Protein 1PZ0 (pdb70)

Sequence (309 aa):
KKAKLGKSDLQVFPIGLGTNAVGGHNLYPNLNEETGKELVREAIRNGVTLDTAYIYGIGRSEELIGEVLREFNREDVVIATKAAHRKQGNDFVFDNSPDFLKKSVDESLKRLNTDYIDLFYIHFPDEHTPKDEAVNALNEKKAGKIRSIGVSNFSLEQLKEANKDGLVDVLQGEYNLLNREAEKTFFPYTKEHNISFIPYFPLVSGLLAGKYTEDTTFPEGDLRNEQEHFKGERFKENIRKVNKLAPIAEKHNVDIPHIVLAWYLARPEIDILIPGAKRADQLIDNIKTADVTLSQEDISFIDKLFAPG

Secondary structure (DSSP, 8-state):
--EE-TTS--EE-SB--B-TTSS-TTTSSS--HHHHHHHHHHHHHTT---B--TTGGGGHHHHHHHHHHTTS-GGG---EEEE-EEE-SSSEEE---HHHHHHHHHHHHHHHTSS-BSEEEE-S--SSS-HHHHHHHHH--TTSSBS-EEEES--HHHHHHHTTTS---EEEEE-BTTB-THHHHTHHHHHHTT-EEEEE-SSTTTGGGT---TT----TT-GGGGSSTTSHHHHHHHHHHHGGGHHHHHHTTS-HHHHHHHHHHHSTT---B----SSHHHHHHHGGGGG----HHHHHHHHHHT---

Structure (mmCIF, N/CA/C/O backbone):
data_1PZ0
#
_entry.id   1PZ0
#
_cell.length_a   45.525
_cell.length_b   84.262
_cell.length_c   93.953
_cell.angle_alpha   90.00
_cell.angle_beta   90.00
_cell.angle_gamma   90.00
#
_symmetry.space_group_name_H-M   'P 21 21 21'
#
loop_
_entity.id
_entity.type
_entity.pdbx_description
1 polymer 'IolS protein'
2 non-polymer 'SODIUM ION'
3 non-polymer 'NADP NICOTINAMIDE-ADENINE-DINUCLEOTIDE PHOSPHATE'
4 water water
#
loop_
_atom_site.group_PDB
_atom_site.id
_atom_site.type_symbol
_atom_site.label_atom_id
_atom_site.label_alt_id
_atom_site.label_comp_id
_atom_site.label_asym_id
_atom_site.label_entity_id
_atom_site.label_seq_id
_atom_site.pdbx_PDB_ins_code
_atom_site.Cartn_x
_atom_site.Cartn_y
_atom_site.Cartn_z
_atom_site.occupancy
_atom_site.B_iso_or_equiv
_atom_site.auth_seq_id
_atom_site.auth_comp_id
_atom_site.auth_asym_id
_atom_site.auth_atom_id
_atom_site.pdbx_PDB_model_num
ATOM 1 N N . LYS A 1 2 ? 24.553 0.928 71.459 1.00 51.44 2 LYS A N 1
ATOM 2 C CA . LYS A 1 2 ? 24.750 1.236 72.903 1.00 50.56 2 LYS A CA 1
ATOM 3 C C . LYS A 1 2 ? 24.407 2.701 73.179 1.00 50.36 2 LYS A C 1
ATOM 4 O O . LYS A 1 2 ? 23.476 2.994 73.935 1.00 50.24 2 LYS A O 1
ATOM 10 N N . LYS A 1 3 ? 25.151 3.617 72.564 1.00 48.60 3 LYS A N 1
ATOM 11 C CA . LYS A 1 3 ? 24.904 5.050 72.744 1.00 47.69 3 LYS A CA 1
ATOM 12 C C . LYS A 1 3 ? 25.192 5.846 71.478 1.00 45.82 3 LYS A C 1
ATOM 13 O O . LYS A 1 3 ? 26.281 5.761 70.916 1.00 46.20 3 LYS A O 1
ATOM 19 N N . ALA A 1 4 ? 24.209 6.626 71.041 1.00 44.30 4 ALA A N 1
ATOM 20 C CA . ALA A 1 4 ? 24.342 7.451 69.842 1.00 41.99 4 ALA A CA 1
ATOM 21 C C . ALA A 1 4 ? 24.275 8.937 70.189 1.00 40.22 4 ALA A C 1
ATOM 22 O O . ALA A 1 4 ? 23.443 9.355 70.988 1.00 40.80 4 ALA A O 1
ATOM 24 N N . LYS A 1 5 ? 25.159 9.730 69.596 1.00 38.48 5 LYS A N 1
ATOM 25 C CA . LYS A 1 5 ? 25.162 11.163 69.850 1.00 38.04 5 LYS A CA 1
ATOM 26 C C . LYS A 1 5 ? 24.147 11.782 68.903 1.00 37.07 5 LYS A C 1
ATOM 27 O O . LYS A 1 5 ? 24.174 11.512 67.703 1.00 37.10 5 LYS A O 1
ATOM 33 N N . LEU A 1 6 ? 23.246 12.597 69.445 1.00 36.70 6 LEU A N 1
ATOM 34 C CA . LEU A 1 6 ? 22.214 13.236 68.635 1.00 36.45 6 LEU A CA 1
ATOM 35 C C . LEU A 1 6 ? 22.686 14.520 67.962 1.00 37.07 6 LEU A C 1
ATOM 36 O O . LEU A 1 6 ? 22.621 15.597 68.558 1.00 38.31 6 LEU A O 1
ATOM 41 N N . GLY A 1 7 ? 23.151 14.401 66.722 1.00 36.48 7 GLY A N 1
ATOM 42 C CA . GLY A 1 7 ? 23.605 15.561 65.973 1.00 36.47 7 GLY A CA 1
ATOM 43 C C . GLY A 1 7 ? 24.587 16.474 66.685 1.00 37.39 7 GLY A C 1
ATOM 44 O O . GLY A 1 7 ? 25.556 16.005 67.292 1.00 38.57 7 GLY A O 1
ATOM 45 N N . LYS A 1 8 ? 24.330 17.780 66.609 1.00 36.01 8 LYS A N 1
ATOM 46 C CA . LYS A 1 8 ? 25.184 18.801 67.220 1.00 35.28 8 LYS A CA 1
ATOM 47 C C . LYS A 1 8 ? 25.111 18.884 68.741 1.00 34.74 8 LYS A C 1
ATOM 48 O O . LYS A 1 8 ? 25.922 19.572 69.363 1.00 34.62 8 LYS A O 1
ATOM 54 N N . SER A 1 9 ? 24.144 18.202 69.343 1.00 33.49 9 SER A N 1
ATOM 55 C CA . SER A 1 9 ? 23.992 18.239 70.791 1.00 33.65 9 SER A CA 1
ATOM 56 C C . SER A 1 9 ? 24.937 17.278 71.500 1.00 34.00 9 SER A C 1
ATOM 57 O O . SER A 1 9 ? 25.627 16.482 70.863 1.00 33.81 9 SER A O 1
ATOM 60 N N . ASP A 1 10 ? 24.961 17.364 72.827 1.00 35.39 10 ASP A N 1
ATOM 61 C CA . ASP A 1 10 ? 25.792 16.495 73.656 1.00 36.20 10 ASP A CA 1
ATOM 62 C C . ASP A 1 10 ? 24.931 15.372 74.209 1.00 35.73 10 ASP A C 1
ATOM 63 O O . ASP A 1 10 ? 25.252 14.784 75.243 1.00 36.33 10 ASP A O 1
ATOM 68 N N . LEU A 1 11 ? 23.826 15.082 73.530 1.00 33.86 11 LEU A N 1
ATOM 69 C CA . LEU A 1 11 ? 22.934 14.025 73.987 1.00 32.68 11 LEU A CA 1
ATOM 70 C C . LEU A 1 11 ? 23.399 12.649 73.517 1.00 31.29 11 LEU A C 1
ATOM 71 O O . LEU A 1 11 ? 23.603 12.416 72.324 1.00 31.77 11 LEU A O 1
ATOM 76 N N . GLN A 1 12 ? 23.586 11.755 74.482 1.00 29.28 12 GLN A N 1
ATOM 77 C CA . GLN A 1 12 ? 24.010 10.383 74.234 1.00 27.46 12 GLN A CA 1
ATOM 78 C C . GLN A 1 12 ? 22.806 9.504 74.558 1.00 25.61 12 GLN A C 1
ATOM 79 O O . GLN A 1 12 ? 22.366 9.458 75.708 1.00 24.22 12 GLN A O 1
ATOM 85 N N . VAL A 1 13 ? 22.278 8.802 73.561 1.00 23.57 13 VAL A N 1
ATOM 86 C CA . VAL A 1 13 ? 21.108 7.968 73.795 1.00 22.26 13 VAL A CA 1
ATOM 87 C C . VAL A 1 13 ? 21.123 6.575 73.190 1.00 23.90 13 VAL A C 1
ATOM 88 O O . VAL A 1 13 ? 21.730 6.327 72.142 1.00 23.54 13 VAL A O 1
ATOM 92 N N . PHE A 1 14 ? 20.432 5.668 73.868 1.00 22.52 14 PHE A N 1
ATOM 93 C CA . PHE A 1 14 ? 20.293 4.309 73.399 1.00 21.33 14 PHE A CA 1
ATOM 94 C C . PHE A 1 14 ? 19.462 4.498 72.126 1.00 20.81 14 PHE A C 1
ATOM 95 O O . PHE A 1 14 ? 18.489 5.254 72.128 1.00 23.06 14 PHE A O 1
ATOM 103 N N . PRO A 1 15 ? 19.842 3.836 71.023 1.00 19.26 15 PRO A N 1
ATOM 104 C CA . PRO A 1 15 ? 19.118 3.956 69.750 1.00 18.29 15 PRO A CA 1
ATOM 105 C C . PRO A 1 15 ? 17.604 3.728 69.738 1.00 18.78 15 PRO A C 1
ATOM 106 O O . PRO A 1 15 ? 16.951 3.959 68.721 1.00 19.11 15 PRO A O 1
ATOM 110 N N . ILE A 1 16 ? 17.035 3.274 70.847 1.00 19.51 16 ILE A N 1
ATOM 111 C CA . ILE A 1 16 ? 15.588 3.080 70.903 1.00 17.04 16 ILE A CA 1
ATOM 112 C C . ILE A 1 16 ? 15.023 3.918 72.037 1.00 17.86 16 ILE A C 1
ATOM 113 O O . ILE A 1 16 ? 15.293 3.652 73.209 1.00 19.62 16 ILE A O 1
ATOM 118 N N . GLY A 1 17 ? 14.255 4.943 71.673 1.00 17.06 17 GLY A N 1
ATOM 119 C CA . GLY A 1 17 ? 13.638 5.813 72.655 1.00 16.72 17 GLY A CA 1
ATOM 120 C C . GLY A 1 17 ? 12.195 5.388 72.832 1.00 16.56 17 GLY A C 1
ATOM 121 O O . GLY A 1 17 ? 11.745 4.467 72.157 1.00 16.12 17 GLY A O 1
ATOM 122 N N . LEU A 1 18 ? 11.466 6.051 73.724 1.00 16.34 18 LEU A N 1
ATOM 123 C CA . LEU A 1 18 ? 10.067 5.713 73.972 1.00 15.41 18 LEU A CA 1
ATOM 124 C C . LEU A 1 18 ? 9.097 6.847 73.650 1.00 15.50 18 LEU A C 1
ATOM 125 O O . LEU A 1 18 ? 9.311 7.988 74.061 1.00 16.61 18 LEU A O 1
ATOM 130 N N . GLY A 1 19 ? 8.040 6.520 72.908 1.00 14.47 19 GLY A N 1
ATOM 131 C CA . GLY A 1 19 ? 7.015 7.495 72.573 1.00 13.77 19 GLY A CA 1
ATOM 132 C C . GLY A 1 19 ? 6.002 7.381 73.698 1.00 13.88 19 GLY A C 1
ATOM 133 O O . GLY A 1 19 ? 5.563 6.279 74.015 1.00 15.59 19 GLY A O 1
ATOM 134 N N . THR A 1 20 ? 5.621 8.503 74.296 1.00 13.76 20 THR A N 1
ATOM 135 C CA . THR A 1 20 ? 4.712 8.492 75.435 1.00 14.17 20 THR A CA 1
ATOM 136 C C . THR A 1 20 ? 3.308 9.046 75.209 1.00 15.28 20 THR A C 1
ATOM 137 O O . THR A 1 20 ? 2.669 9.500 76.153 1.00 14.31 20 THR A O 1
ATOM 141 N N . ASN A 1 21 ? 2.827 9.015 73.973 1.00 18.73 21 ASN A N 1
ATOM 142 C CA . ASN A 1 21 ? 1.492 9.531 73.681 1.00 21.02 21 ASN A CA 1
ATOM 143 C C . ASN A 1 21 ? 0.392 8.706 74.362 1.00 21.17 21 ASN A C 1
ATOM 144 O O . ASN A 1 21 ? -0.736 9.174 74.525 1.00 22.04 21 ASN A O 1
ATOM 149 N N . ALA A 1 22 ? 0.733 7.489 74.773 1.00 20.42 22 ALA A N 1
ATOM 150 C CA . ALA A 1 22 ? -0.225 6.608 75.424 1.00 20.80 22 ALA A CA 1
ATOM 151 C C . ALA A 1 22 ? -0.040 6.596 76.938 1.00 21.18 22 ALA A C 1
ATOM 152 O O . ALA A 1 22 ? -0.620 5.769 77.641 1.00 22.40 22 ALA A O 1
ATOM 154 N N . VAL A 1 23 ? 0.784 7.509 77.436 1.00 20.49 23 VAL A N 1
ATOM 155 C CA . VAL A 1 23 ? 1.015 7.624 78.875 1.00 19.28 23 VAL A CA 1
ATOM 156 C C . VAL A 1 23 ? 0.267 8.868 79.313 1.00 19.21 23 VAL A C 1
ATOM 157 O O . VAL A 1 23 ? 0.806 9.975 79.237 1.00 16.83 23 VAL A O 1
ATOM 161 N N . GLY A 1 24 ? -0.980 8.691 79.742 1.00 19.03 24 GLY A N 1
ATOM 162 C CA . GLY A 1 24 ? -1.767 9.828 80.174 1.00 19.89 24 GLY A CA 1
ATOM 163 C C . GLY A 1 24 ? -2.288 10.679 79.032 1.00 20.90 24 GLY A C 1
ATOM 164 O O . GLY A 1 24 ? -2.760 11.791 79.259 1.00 22.10 24 GLY A O 1
ATOM 165 N N . GLY A 1 25 ? -2.202 10.162 77.808 1.00 21.62 25 GLY A N 1
ATOM 166 C CA . GLY A 1 25 ? -2.688 10.892 76.647 1.00 22.12 25 GLY A CA 1
ATOM 167 C C . GLY A 1 25 ? -4.171 10.614 76.455 1.00 24.57 25 GLY A C 1
ATOM 168 O O . GLY A 1 25 ? -4.588 10.017 75.463 1.00 24.65 25 GLY A O 1
ATOM 169 N N . HIS A 1 26 ? -4.967 11.055 77.420 1.00 25.24 26 HIS A N 1
ATOM 170 C CA . HIS A 1 26 ? -6.407 10.840 77.410 1.00 27.25 26 HIS A CA 1
ATOM 171 C C . HIS A 1 26 ? -7.169 11.480 76.247 1.00 27.95 26 HIS A C 1
ATOM 172 O O . HIS A 1 26 ? -8.204 10.962 75.812 1.00 27.22 26 HIS A O 1
ATOM 179 N N . ASN A 1 27 ? -6.663 12.603 75.747 1.00 27.46 27 ASN A N 1
ATOM 180 C CA . ASN A 1 27 ? -7.298 13.288 74.632 1.00 25.81 27 ASN A CA 1
ATOM 181 C C . ASN A 1 27 ? -7.057 12.512 73.336 1.00 27.93 27 ASN A C 1
ATOM 182 O O . ASN A 1 27 ? -7.733 12.728 72.326 1.00 30.31 27 ASN A O 1
ATOM 187 N N . LEU A 1 28 ? -6.114 11.577 73.386 1.00 28.21 28 LEU A N 1
ATOM 188 C CA . LEU A 1 28 ? -5.748 10.787 72.218 1.00 28.76 28 LEU A CA 1
ATOM 189 C C . LEU A 1 28 ? -6.249 9.351 72.277 1.00 30.23 28 LEU A C 1
ATOM 190 O O . LEU A 1 28 ? -6.505 8.735 71.245 1.00 29.61 28 LEU A O 1
ATOM 195 N N . TYR A 1 29 ? -6.383 8.826 73.489 1.00 31.35 29 TYR A N 1
ATOM 196 C CA . TYR A 1 29 ? -6.820 7.452 73.694 1.00 32.48 29 TYR A CA 1
ATOM 197 C C . TYR A 1 29 ? -7.856 7.365 74.800 1.00 33.25 29 TYR A C 1
ATOM 198 O O . TYR A 1 29 ? -7.756 8.057 75.809 1.00 31.16 29 TYR A O 1
ATOM 207 N N . PRO A 1 30 ? -8.870 6.509 74.619 1.00 35.28 30 PRO A N 1
ATOM 208 C CA . PRO A 1 30 ? -9.918 6.339 75.629 1.00 37.18 30 PRO A CA 1
ATOM 209 C C . PRO A 1 30 ? -9.565 5.151 76.525 1.00 37.78 30 PRO A C 1
ATOM 210 O O . PRO A 1 30 ? -8.978 4.169 76.065 1.00 38.53 30 PRO A O 1
ATOM 214 N N . ASN A 1 31 ? -9.916 5.250 77.799 1.00 38.03 31 ASN A N 1
ATOM 215 C CA . ASN A 1 31 ? -9.660 4.173 78.752 1.00 37.77 31 ASN A CA 1
ATOM 216 C C . ASN A 1 31 ? -8.194 3.904 79.021 1.00 35.18 31 ASN A C 1
ATOM 217 O O . ASN A 1 31 ? -7.778 2.750 79.111 1.00 34.41 31 ASN A O 1
ATOM 222 N N . LEU A 1 32 ? -7.403 4.963 79.131 1.00 32.51 32 LEU A N 1
ATOM 223 C CA . LEU A 1 32 ? -5.993 4.782 79.437 1.00 29.12 32 LEU A CA 1
ATOM 224 C C . LEU A 1 32 ? -5.907 4.589 80.943 1.00 27.27 32 LEU A C 1
ATOM 225 O O . LEU A 1 32 ? -6.632 5.235 81.703 1.00 26.07 32 LEU A O 1
ATOM 230 N N . ASN A 1 33 ? -5.053 3.671 81.366 1.00 25.87 33 ASN A N 1
ATOM 231 C CA . ASN A 1 33 ? -4.847 3.441 82.787 1.00 25.46 33 ASN A CA 1
ATOM 232 C C . ASN A 1 33 ? -3.518 4.146 83.041 1.00 24.28 33 ASN A C 1
ATOM 233 O O . ASN A 1 33 ? -2.496 3.758 82.475 1.00 23.73 33 ASN A O 1
ATOM 238 N N . GLU A 1 34 ? -3.531 5.181 83.873 1.00 23.84 34 GLU A N 1
ATOM 239 C CA . GLU A 1 34 ? -2.314 5.934 84.129 1.00 22.25 34 GLU A CA 1
ATOM 240 C C . GLU A 1 34 ? -1.220 5.132 84.818 1.00 21.86 34 GLU A C 1
ATOM 241 O O . GLU A 1 34 ? -0.045 5.317 84.510 1.00 22.14 34 GLU A O 1
ATOM 247 N N . GLU A 1 35 ? -1.590 4.251 85.746 1.00 20.79 35 GLU A N 1
ATOM 248 C CA . GLU A 1 35 ? -0.581 3.453 86.436 1.00 22.22 35 GLU A CA 1
ATOM 249 C C . GLU A 1 35 ? 0.132 2.553 85.440 1.00 22.23 35 GLU A C 1
ATOM 250 O O . GLU A 1 35 ? 1.323 2.275 85.590 1.00 22.38 35 GLU A O 1
ATOM 256 N N . THR A 1 36 ? -0.601 2.095 84.427 1.00 21.07 36 THR A N 1
ATOM 257 C CA . THR A 1 36 ? -0.011 1.252 83.397 1.00 21.34 36 THR A CA 1
ATOM 258 C C . THR A 1 36 ? 0.991 2.119 82.638 1.00 22.21 36 THR A C 1
ATOM 259 O O . THR A 1 36 ? 2.098 1.678 82.315 1.00 21.89 36 THR A O 1
ATOM 263 N N . GLY A 1 37 ? 0.595 3.362 82.371 1.00 21.91 37 GLY A N 1
ATOM 264 C CA . GLY A 1 37 ? 1.473 4.287 81.678 1.00 20.93 37 GLY A CA 1
ATOM 265 C C . GLY A 1 37 ? 2.734 4.545 82.477 1.00 21.10 37 GLY A C 1
ATOM 266 O O . GLY A 1 37 ? 3.841 4.523 81.939 1.00 22.75 37 GLY A O 1
ATOM 267 N N . LYS A 1 38 ? 2.576 4.787 83.772 1.00 20.93 38 LYS A N 1
ATOM 268 C CA . LYS A 1 38 ? 3.723 5.047 84.630 1.00 20.27 38 LYS A CA 1
ATOM 269 C C . LYS A 1 38 ? 4.633 3.827 84.677 1.00 19.09 38 LYS A C 1
ATOM 270 O O . LYS A 1 38 ? 5.856 3.953 84.634 1.00 18.67 38 LYS A O 1
ATOM 276 N N . GLU A 1 39 ? 4.024 2.648 84.753 1.00 18.91 39 GLU A N 1
ATOM 277 C CA . GLU A 1 39 ? 4.767 1.394 84.814 1.00 20.63 39 GLU A CA 1
ATOM 278 C C . GLU A 1 39 ? 5.545 1.163 83.520 1.00 20.99 39 GLU A C 1
ATOM 279 O O . GLU A 1 39 ? 6.623 0.571 83.536 1.00 21.61 39 GLU A O 1
ATOM 285 N N . LEU A 1 40 ? 4.998 1.634 82.402 1.00 21.44 40 LEU A N 1
ATOM 286 C CA . LEU A 1 40 ? 5.675 1.493 81.114 1.00 19.82 40 LEU A CA 1
ATOM 287 C C . LEU A 1 40 ? 6.925 2.388 81.101 1.00 18.73 40 LEU A C 1
ATOM 288 O O . LEU A 1 40 ? 8.014 1.952 80.719 1.00 16.72 40 LEU A O 1
ATOM 293 N N . VAL A 1 41 ? 6.756 3.637 81.523 1.00 16.69 41 VAL A N 1
ATOM 294 C CA . VAL A 1 41 ? 7.869 4.586 81.565 1.00 17.16 41 VAL A CA 1
ATOM 295 C C . VAL A 1 41 ? 8.971 4.039 82.466 1.00 17.93 41 VAL A C 1
ATOM 296 O O . VAL A 1 41 ? 10.145 4.050 82.107 1.00 19.65 41 VAL A O 1
ATOM 300 N N . ARG A 1 42 ? 8.559 3.564 83.636 1.00 19.55 42 ARG A N 1
ATOM 301 C CA . ARG A 1 42 ? 9.430 2.994 84.656 1.00 20.13 42 ARG A CA 1
ATOM 302 C C . ARG A 1 42 ? 10.216 1.824 84.063 1.00 21.75 42 ARG A C 1
ATOM 303 O O . ARG A 1 42 ? 11.436 1.737 84.194 1.00 21.08 42 ARG A O 1
ATOM 311 N N . GLU A 1 43 ? 9.495 0.921 83.412 1.00 24.00 43 GLU A N 1
ATOM 312 C CA . GLU A 1 43 ? 10.105 -0.230 82.770 1.00 24.73 43 GLU A CA 1
ATOM 313 C C . GLU A 1 43 ? 11.147 0.227 81.759 1.00 24.36 43 GLU A C 1
ATOM 314 O O . GLU A 1 43 ? 12.267 -0.270 81.762 1.00 25.89 43 GLU A O 1
ATOM 320 N N . ALA A 1 44 ? 10.769 1.174 80.901 1.00 22.93 44 ALA A N 1
ATOM 321 C CA . ALA A 1 44 ? 11.667 1.707 79.884 1.00 21.94 44 ALA A CA 1
ATOM 322 C C . ALA A 1 44 ? 13.016 2.104 80.476 1.00 22.84 44 ALA A C 1
ATOM 323 O O . ALA A 1 44 ? 14.062 1.612 80.043 1.00 21.40 44 ALA A O 1
ATOM 325 N N . ILE A 1 45 ? 12.992 2.990 81.467 1.00 22.35 45 ILE A N 1
ATOM 326 C CA . ILE A 1 45 ? 14.231 3.438 82.103 1.00 23.84 45 ILE A CA 1
ATOM 327 C C . ILE A 1 45 ? 14.997 2.253 82.686 1.00 26.32 45 ILE A C 1
ATOM 328 O O . ILE A 1 45 ? 16.227 2.199 82.605 1.00 26.12 45 ILE A O 1
ATOM 333 N N . ARG A 1 46 ? 14.262 1.308 83.272 1.00 27.88 46 ARG A N 1
ATOM 334 C CA . ARG A 1 46 ? 14.860 0.116 83.865 1.00 30.06 46 ARG A CA 1
ATOM 335 C C . ARG A 1 46 ? 15.606 -0.694 82.816 1.00 29.58 46 ARG A C 1
ATOM 336 O O . ARG A 1 46 ? 16.726 -1.140 83.045 1.00 31.32 46 ARG A O 1
ATOM 344 N N . ASN A 1 47 ? 14.967 -0.880 81.665 1.00 29.33 47 ASN A N 1
ATOM 345 C CA . ASN A 1 47 ? 15.537 -1.657 80.576 1.00 28.62 47 ASN A CA 1
ATOM 346 C C . ASN A 1 47 ? 16.556 -0.942 79.698 1.00 27.16 47 ASN A C 1
ATOM 347 O O . ASN A 1 47 ? 16.865 -1.402 78.603 1.00 26.95 47 ASN A O 1
ATOM 352 N N . GLY A 1 48 ? 17.076 0.183 80.170 1.00 25.30 48 GLY A N 1
ATOM 353 C CA . GLY A 1 48 ? 18.090 0.875 79.399 1.00 22.68 48 GLY A CA 1
ATOM 354 C C . GLY A 1 48 ? 17.670 1.913 78.381 1.00 20.64 48 GLY A C 1
ATOM 355 O O . GLY A 1 48 ? 18.520 2.380 77.622 1.00 21.66 48 GLY A O 1
ATOM 356 N N . VAL A 1 49 ? 16.389 2.268 78.327 1.00 17.23 49 VAL A N 1
ATOM 357 C CA . VAL A 1 49 ? 15.962 3.299 77.384 1.00 16.60 49 VAL A CA 1
ATOM 358 C C . VAL A 1 49 ? 16.442 4.632 77.957 1.00 15.50 49 VAL A C 1
ATOM 359 O O . VAL A 1 49 ? 16.300 4.887 79.153 1.00 18.09 49 VAL A O 1
ATOM 363 N N . THR A 1 50 ? 17.013 5.475 77.110 1.00 14.04 50 THR A N 1
ATOM 364 C CA . THR A 1 50 ? 17.540 6.757 77.558 1.00 12.79 50 THR A CA 1
ATOM 365 C C . THR A 1 50 ? 16.565 7.896 77.363 1.00 15.23 50 THR A C 1
ATOM 366 O O . THR A 1 50 ? 16.300 8.671 78.291 1.00 15.92 50 THR A O 1
ATOM 378 N N . LEU A 1 52 ? 12.943 9.697 76.606 1.00 11.89 52 LEU A N 1
ATOM 379 C CA . LEU A 1 52 ? 11.486 9.623 76.749 1.00 14.37 52 LEU A CA 1
ATOM 380 C C . LEU A 1 52 ? 10.972 10.789 75.901 1.00 12.47 52 LEU A C 1
ATOM 381 O O . LEU A 1 52 ? 11.322 11.933 76.161 1.00 13.74 52 LEU A O 1
ATOM 386 N N . ASP A 1 53 ? 10.174 10.507 74.876 1.00 13.10 53 ASP A N 1
ATOM 387 C CA . ASP A 1 53 ? 9.654 11.574 74.019 1.00 12.44 53 ASP A CA 1
ATOM 388 C C . ASP A 1 53 ? 8.184 11.881 74.333 1.00 13.68 53 ASP A C 1
ATOM 389 O O . ASP A 1 53 ? 7.308 11.041 74.129 1.00 14.43 53 ASP A O 1
ATOM 394 N N . THR A 1 54 ? 7.924 13.085 74.839 1.00 12.27 54 THR A N 1
ATOM 395 C CA . THR A 1 54 ? 6.568 13.498 75.183 1.00 13.13 54 THR A CA 1
ATOM 396 C C . THR A 1 54 ? 6.235 14.841 74.526 1.00 13.86 54 THR A C 1
ATOM 397 O O . THR A 1 54 ? 6.973 15.309 73.657 1.00 15.27 54 THR A O 1
ATOM 401 N N . ALA A 1 55 ? 5.121 15.444 74.934 1.00 14.79 55 ALA A N 1
ATOM 402 C CA . ALA A 1 55 ? 4.680 16.729 74.392 1.00 15.19 55 ALA A CA 1
ATOM 403 C C . ALA A 1 55 ? 3.492 17.268 75.183 1.00 15.53 55 ALA A C 1
ATOM 404 O O . ALA A 1 55 ? 2.800 16.520 75.872 1.00 14.00 55 ALA A O 1
ATOM 406 N N . TYR A 1 56 ? 3.257 18.569 75.077 1.00 16.66 56 TYR A N 1
ATOM 407 C CA . TYR A 1 56 ? 2.141 19.192 75.773 1.00 18.63 56 TYR A CA 1
ATOM 408 C C . TYR A 1 56 ? 0.804 18.619 75.322 1.00 19.85 56 TYR A C 1
ATOM 409 O O . TYR A 1 56 ? -0.092 18.390 76.136 1.00 20.03 56 TYR A O 1
ATOM 418 N N . ILE A 1 57 ? 0.666 18.413 74.014 1.00 19.57 57 ILE A N 1
ATOM 419 C CA . ILE A 1 57 ? -0.583 17.904 73.467 1.00 18.97 57 ILE A CA 1
ATOM 420 C C . ILE A 1 57 ? -0.941 16.535 74.019 1.00 18.73 57 ILE A C 1
ATOM 421 O O . ILE A 1 57 ? -2.115 16.176 74.061 1.00 17.68 57 ILE A O 1
ATOM 426 N N . TYR A 1 58 ? 0.070 15.774 74.437 1.00 17.80 58 TYR A N 1
ATOM 427 C CA . TYR A 1 58 ? -0.157 14.451 75.002 1.00 18.69 58 TYR A CA 1
ATOM 428 C C . TYR A 1 58 ? -0.871 14.615 76.339 1.00 19.65 58 TYR A C 1
ATOM 429 O O . TYR A 1 58 ? -0.236 14.799 77.384 1.00 18.42 58 TYR A O 1
ATOM 438 N N . GLY A 1 59 ? -2.198 14.554 76.292 1.00 18.91 59 GLY A N 1
ATOM 439 C CA . GLY A 1 59 ? -2.989 14.702 77.496 1.00 19.10 59 GLY A CA 1
ATOM 440 C C . GLY A 1 59 ? -2.985 16.114 78.050 1.00 19.49 59 GLY A C 1
ATOM 441 O O . GLY A 1 59 ? -3.246 16.309 79.230 1.00 21.69 59 GLY A O 1
ATOM 442 N N . ILE A 1 60 ? -2.685 17.102 77.213 1.00 21.03 60 ILE A N 1
ATOM 443 C CA . ILE A 1 60 ? -2.673 18.498 77.662 1.00 22.40 60 ILE A CA 1
ATOM 444 C C . ILE A 1 60 ? -1.776 18.678 78.890 1.00 21.79 60 ILE A C 1
ATOM 445 O O . ILE A 1 60 ? -2.142 19.363 79.842 1.00 23.18 60 ILE A O 1
ATOM 450 N N . GLY A 1 61 ? -0.604 18.052 78.870 1.00 21.00 61 GLY A N 1
ATOM 451 C CA . GLY A 1 61 ? 0.305 18.170 79.992 1.00 20.85 61 GLY A CA 1
ATOM 452 C C . GLY A 1 61 ? 0.360 16.945 80.895 1.00 22.38 61 GLY A C 1
ATOM 453 O O . GLY A 1 61 ? 1.357 16.725 81.578 1.00 23.56 61 GLY A O 1
ATOM 454 N N . ARG A 1 62 ? -0.697 16.140 80.895 1.00 20.54 62 ARG A N 1
ATOM 455 C CA . ARG A 1 62 ? -0.752 14.958 81.745 1.00 19.80 62 ARG A CA 1
ATOM 456 C C . ARG A 1 62 ? 0.374 13.975 81.467 1.00 18.52 62 ARG A C 1
ATOM 457 O O . ARG A 1 62 ? 0.862 13.324 82.379 1.00 19.67 62 ARG A O 1
ATOM 465 N N . SER A 1 63 ? 0.783 13.862 80.210 1.00 18.87 63 SER A N 1
ATOM 466 C CA . SER A 1 63 ? 1.862 12.954 79.850 1.00 18.21 63 SER A CA 1
ATOM 467 C C . SER A 1 63 ? 3.133 13.396 80.573 1.00 18.78 63 SER A C 1
ATOM 468 O O . SER A 1 63 ? 3.843 12.579 81.156 1.00 19.10 63 SER A O 1
ATOM 471 N N . GLU A 1 64 ? 3.406 14.696 80.541 1.00 17.26 64 GLU A N 1
ATOM 472 C CA . GLU A 1 64 ? 4.585 15.234 81.200 1.00 17.52 64 GLU A CA 1
ATOM 473 C C . GLU A 1 64 ? 4.463 15.062 82.709 1.00 18.41 64 GLU A C 1
ATOM 474 O O . GLU A 1 64 ? 5.456 14.803 83.389 1.00 18.28 64 GLU A O 1
ATOM 480 N N . GLU A 1 65 ? 3.245 15.182 83.234 1.00 18.98 65 GLU A N 1
ATOM 481 C CA . GLU A 1 65 ? 3.041 15.022 84.671 1.00 21.75 65 GLU A CA 1
ATOM 482 C C . GLU A 1 65 ? 3.360 13.609 85.146 1.00 19.59 65 GLU A C 1
ATOM 483 O O . GLU A 1 65 ? 4.123 13.431 86.091 1.00 20.34 65 GLU A O 1
ATOM 489 N N . LEU A 1 66 ? 2.783 12.606 84.493 1.00 18.82 66 LEU A N 1
ATOM 490 C CA . LEU A 1 66 ? 3.027 11.218 84.873 1.00 19.31 66 LEU A CA 1
ATOM 491 C C . LEU A 1 66 ? 4.516 10.880 84.755 1.00 19.62 66 LEU A C 1
ATOM 492 O O . LEU A 1 66 ? 5.086 10.235 85.635 1.00 20.85 66 LEU A O 1
ATOM 497 N N . ILE A 1 67 ? 5.140 11.317 83.664 1.00 19.33 67 ILE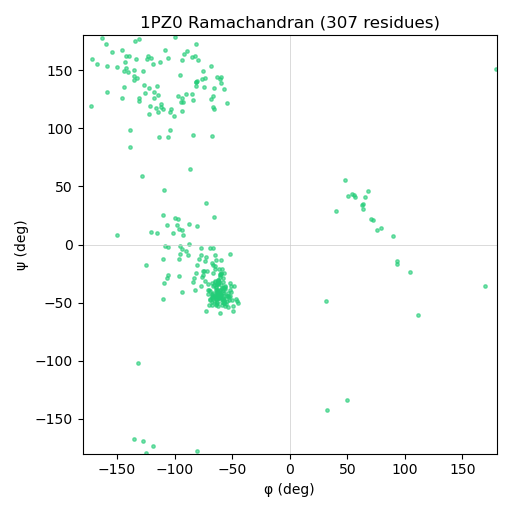 A N 1
ATOM 498 C CA . ILE A 1 67 ? 6.567 11.092 83.447 1.00 18.03 67 ILE A CA 1
ATOM 499 C C . ILE A 1 67 ? 7.349 11.764 84.570 1.00 19.98 67 ILE A C 1
ATOM 500 O O . ILE A 1 67 ? 8.347 11.231 85.059 1.00 20.98 67 ILE A O 1
ATOM 505 N N . GLY A 1 68 ? 6.884 12.943 84.973 1.00 20.77 68 GLY A N 1
ATOM 506 C CA . GLY A 1 68 ? 7.534 13.674 86.045 1.00 20.10 68 GLY A CA 1
ATOM 507 C C . GLY A 1 68 ? 7.475 12.930 87.368 1.00 19.91 68 GLY A C 1
ATOM 508 O O . GLY A 1 68 ? 8.418 12.985 88.151 1.00 21.57 68 GLY A O 1
ATOM 509 N N . GLU A 1 69 ? 6.371 12.235 87.630 1.00 18.31 69 GLU A N 1
ATOM 510 C CA . GLU A 1 69 ? 6.249 11.485 88.879 1.00 17.42 69 GLU A CA 1
ATOM 511 C C . GLU A 1 69 ? 7.214 10.302 88.871 1.00 17.67 69 GLU A C 1
ATOM 512 O O . GLU A 1 69 ? 7.933 10.067 89.842 1.00 19.92 69 GLU A O 1
ATOM 518 N N . VAL A 1 70 ? 7.228 9.555 87.774 1.00 17.31 70 VAL A N 1
ATOM 519 C CA . VAL A 1 70 ? 8.115 8.405 87.660 1.00 18.41 70 VAL A CA 1
ATOM 520 C C . VAL A 1 70 ? 9.587 8.820 87.734 1.00 18.65 70 VAL A C 1
ATOM 521 O O . VAL A 1 70 ? 10.427 8.069 88.227 1.00 19.64 70 VAL A O 1
ATOM 525 N N . LEU A 1 71 ? 9.879 10.026 87.262 1.00 19.83 71 LEU A N 1
ATOM 526 C CA . LEU A 1 71 ? 11.240 10.544 87.245 1.00 21.42 71 LEU A CA 1
ATOM 527 C C . LEU A 1 71 ? 11.857 10.660 88.639 1.00 22.19 71 LEU A C 1
ATOM 528 O O . LEU A 1 71 ? 13.065 10.496 88.796 1.00 20.65 71 LEU A O 1
ATOM 533 N N . ARG A 1 72 ? 11.028 10.945 89.644 1.00 23.14 72 ARG A N 1
ATOM 534 C CA . ARG A 1 72 ? 11.494 11.063 91.028 1.00 23.88 72 ARG A CA 1
ATOM 535 C C . ARG A 1 72 ? 12.142 9.763 91.507 1.00 24.03 72 ARG A C 1
ATOM 536 O O . ARG A 1 72 ? 12.960 9.771 92.426 1.00 24.10 72 ARG A O 1
ATOM 544 N N . GLU A 1 73 ? 11.759 8.654 90.878 1.00 23.07 73 GLU A N 1
ATOM 545 C CA . GLU A 1 73 ? 12.263 7.326 91.227 1.00 22.15 73 GLU A CA 1
ATOM 546 C C . GLU A 1 73 ? 13.691 7.044 90.773 1.00 20.99 73 GLU A C 1
ATOM 547 O O . GLU A 1 73 ? 14.353 6.168 91.335 1.00 18.40 73 GLU A O 1
ATOM 553 N N . PHE A 1 74 ? 14.153 7.774 89.756 1.00 18.99 74 PHE A N 1
ATOM 554 C CA . PHE A 1 74 ? 15.489 7.572 89.211 1.00 17.48 74 PHE A CA 1
ATOM 555 C C . PHE A 1 74 ? 16.351 8.806 89.347 1.00 19.16 74 PHE A C 1
ATOM 556 O O . PHE A 1 74 ? 15.962 9.780 89.985 1.00 20.94 74 PHE A O 1
ATOM 564 N N . ASN A 1 75 ? 17.540 8.756 88.755 1.00 18.67 75 ASN A N 1
ATOM 565 C CA . ASN A 1 75 ? 18.442 9.890 88.784 1.00 19.77 75 ASN A CA 1
ATOM 566 C C . ASN A 1 75 ? 18.164 10.677 87.503 1.00 19.12 75 ASN A C 1
ATOM 567 O O . ASN A 1 75 ? 18.189 10.121 86.405 1.00 17.29 75 ASN A O 1
ATOM 572 N N . ARG A 1 76 ? 17.886 11.967 87.656 1.00 19.20 76 ARG A N 1
ATOM 573 C CA . ARG A 1 76 ? 17.570 12.828 86.522 1.00 19.57 76 ARG A CA 1
ATOM 574 C C . ARG A 1 76 ? 18.625 12.791 85.414 1.00 20.78 76 ARG A C 1
ATOM 575 O O . ARG A 1 76 ? 18.287 12.699 84.231 1.00 18.73 76 ARG A O 1
ATOM 583 N N . GLU A 1 77 ? 19.898 12.840 85.795 1.00 21.76 77 GLU A N 1
ATOM 584 C CA . GLU A 1 77 ? 20.968 12.847 84.805 1.00 24.27 77 GLU A CA 1
ATOM 585 C C . GLU A 1 77 ? 21.096 11.583 83.959 1.00 24.76 77 GLU A C 1
ATOM 586 O O . GLU A 1 77 ? 21.846 11.576 82.986 1.00 24.72 77 GLU A O 1
ATOM 592 N N . ASP A 1 78 ? 20.364 10.526 84.317 1.00 25.57 78 ASP A N 1
ATOM 593 C CA . ASP A 1 78 ? 20.413 9.273 83.563 1.00 24.14 78 ASP A CA 1
ATOM 594 C C . ASP A 1 78 ? 19.330 9.196 82.497 1.00 22.79 78 ASP A C 1
ATOM 595 O O . ASP A 1 78 ? 19.273 8.227 81.741 1.00 22.84 78 ASP A O 1
ATOM 600 N N . VAL A 1 79 ? 18.466 10.206 82.440 1.00 20.62 79 VAL A N 1
ATOM 601 C CA . VAL A 1 79 ? 17.376 10.206 81.471 1.00 17.14 79 VAL A CA 1
ATOM 602 C C . VAL A 1 79 ? 17.324 11.460 80.618 1.00 15.08 79 VAL A C 1
ATOM 603 O O . VAL A 1 79 ? 17.509 12.572 81.110 1.00 15.30 79 VAL A O 1
ATOM 607 N N . VAL A 1 8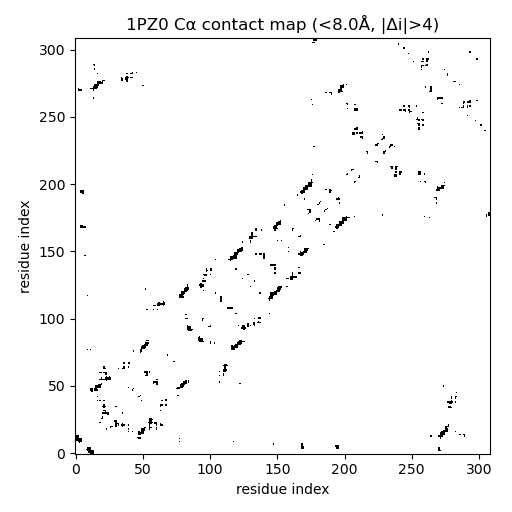0 ? 17.090 11.263 79.327 1.00 13.25 80 VAL A N 1
ATOM 608 C CA . VAL A 1 80 ? 16.981 12.364 78.392 1.00 11.71 80 VAL A CA 1
ATOM 609 C C . VAL A 1 80 ? 15.501 12.618 78.136 1.00 13.28 80 VAL A C 1
ATOM 610 O O . VAL A 1 80 ? 14.809 11.798 77.528 1.00 11.55 80 VAL A O 1
ATOM 614 N N . ILE A 1 81 ? 15.023 13.752 78.637 1.00 13.23 81 ILE A N 1
ATOM 615 C CA . ILE A 1 81 ? 13.637 14.143 78.463 1.00 13.88 81 ILE A CA 1
ATOM 616 C C . ILE A 1 81 ? 13.527 15.056 77.245 1.00 13.88 81 ILE A C 1
ATOM 617 O O . ILE A 1 81 ? 14.197 16.087 77.163 1.00 12.95 81 ILE A O 1
ATOM 622 N N . ALA A 1 82 ? 12.698 14.658 76.289 1.00 11.99 82 ALA A N 1
ATOM 623 C CA . ALA A 1 82 ? 12.482 15.463 75.107 1.00 10.76 82 ALA A CA 1
ATOM 624 C C . ALA A 1 82 ? 10.989 15.791 75.029 1.00 12.94 82 ALA A C 1
ATOM 625 O O . ALA A 1 82 ? 10.148 14.892 74.958 1.00 14.32 82 ALA A O 1
ATOM 627 N N . THR A 1 83 ? 10.645 17.073 75.063 1.00 12.70 83 THR A N 1
ATOM 628 C CA . THR A 1 83 ? 9.239 17.447 74.976 1.00 12.18 83 THR A CA 1
ATOM 629 C C . THR A 1 83 ? 9.025 18.527 73.947 1.00 12.38 83 THR A C 1
ATOM 630 O O . THR A 1 83 ? 9.976 19.028 73.356 1.00 14.02 83 THR A O 1
ATOM 634 N N . LYS A 1 84 ? 7.767 18.892 73.735 1.00 12.65 84 LYS A N 1
ATOM 635 C CA . LYS A 1 84 ? 7.447 19.879 72.719 1.00 13.19 84 LYS A CA 1
ATOM 636 C C . LYS A 1 84 ? 6.266 20.753 73.099 1.00 15.09 84 LYS A C 1
ATOM 637 O O . LYS A 1 84 ? 5.535 20.458 74.041 1.00 14.87 84 LYS A O 1
ATOM 643 N N . ALA A 1 85 ? 6.093 21.830 72.338 1.00 16.56 85 ALA A N 1
ATOM 644 C CA . ALA A 1 85 ? 5.001 22.779 72.531 1.00 16.12 85 ALA A CA 1
ATOM 645 C C . ALA A 1 85 ? 4.761 23.563 71.236 1.00 16.12 85 ALA A C 1
ATOM 646 O O . ALA A 1 85 ? 5.668 23.724 70.416 1.00 11.56 85 ALA A O 1
ATOM 648 N N . ALA A 1 86 ? 3.526 24.038 71.069 1.00 17.82 86 ALA A N 1
ATOM 649 C CA . ALA A 1 86 ? 3.113 24.822 69.908 1.00 19.32 86 ALA A CA 1
ATOM 650 C C . ALA A 1 86 ? 1.597 24.955 69.931 1.00 21.66 86 ALA A C 1
ATOM 651 O O . ALA A 1 86 ? 1.043 25.985 69.540 1.00 21.69 86 ALA A O 1
ATOM 653 N N . HIS A 1 87 ? 0.924 23.906 70.390 1.00 22.23 87 HIS A N 1
ATOM 654 C CA . HIS A 1 87 ? -0.527 23.926 70.460 1.00 24.84 87 HIS A CA 1
ATOM 655 C C . HIS A 1 87 ? -1.000 24.968 71.468 1.00 26.88 87 HIS A C 1
ATOM 656 O O . HIS A 1 87 ? -0.709 24.870 72.659 1.00 26.17 87 HIS A O 1
ATOM 663 N N . ARG A 1 88 ? -1.723 25.969 70.982 1.00 29.71 88 ARG A N 1
ATOM 664 C CA . ARG A 1 88 ? -2.259 26.993 71.856 1.00 34.92 88 ARG A CA 1
ATOM 665 C C . ARG A 1 88 ? -3.769 26.811 71.866 1.00 37.92 88 ARG A C 1
ATOM 666 O O . ARG A 1 88 ? -4.435 26.897 70.833 1.00 37.06 88 ARG A O 1
ATOM 674 N N . LYS A 1 89 ? -4.286 26.532 73.051 1.00 43.42 89 LYS A N 1
ATOM 675 C CA . LYS A 1 89 ? -5.706 26.320 73.277 1.00 48.81 89 LYS A CA 1
ATOM 676 C C . LYS A 1 89 ? -6.544 27.517 72.823 1.00 51.89 89 LYS A C 1
ATOM 677 O O . LYS A 1 89 ? -6.207 28.669 73.102 1.00 52.49 89 LYS A O 1
ATOM 683 N N . GLN A 1 90 ? -7.628 27.233 72.111 1.00 55.06 90 GLN A N 1
ATOM 684 C CA . GLN A 1 90 ? -8.525 28.275 71.618 1.00 59.55 90 GLN A CA 1
ATOM 685 C C . GLN A 1 90 ? -9.978 27.918 71.932 1.00 61.48 90 GLN A C 1
ATOM 686 O O . GLN A 1 90 ? -10.447 28.082 73.064 1.00 61.65 90 GLN A O 1
ATOM 692 N N . GLY A 1 91 ? -10.684 27.443 70.911 1.00 62.61 91 GLY A N 1
ATOM 693 C CA . GLY A 1 91 ? -12.069 27.048 71.078 1.00 64.66 91 GLY A CA 1
ATOM 694 C C . GLY A 1 91 ? -12.129 25.550 70.876 1.00 66.15 91 GLY A C 1
ATOM 695 O O . GLY A 1 91 ? -12.266 25.074 69.746 1.00 67.32 91 GLY A O 1
ATOM 696 N N . ASN A 1 92 ? -12.012 24.811 71.975 1.00 66.06 92 ASN A N 1
ATOM 697 C CA . ASN A 1 92 ? -12.025 23.353 71.942 1.00 66.51 92 ASN A CA 1
ATOM 698 C C . ASN A 1 92 ? -11.231 22.818 70.744 1.00 64.39 92 ASN A C 1
ATOM 699 O O . ASN A 1 92 ? -11.516 21.750 70.197 1.00 64.86 92 ASN A O 1
ATOM 704 N N . ASP A 1 93 ? -10.234 23.598 70.343 1.00 61.05 93 ASP A N 1
ATOM 705 C CA . ASP A 1 93 ? -9.340 23.237 69.256 1.00 57.14 93 ASP A CA 1
ATOM 706 C C . ASP A 1 93 ? -8.102 24.092 69.479 1.00 52.17 93 ASP A C 1
ATOM 707 O O . ASP A 1 93 ? -8.095 24.959 70.353 1.00 50.97 93 ASP A O 1
ATOM 712 N N . PHE A 1 94 ? -7.058 23.853 68.700 1.00 46.95 94 PHE A N 1
ATOM 713 C CA . PHE A 1 94 ? -5.822 24.591 68.878 1.00 41.19 94 PHE A CA 1
ATOM 714 C C . PHE A 1 94 ? -5.365 25.322 67.632 1.00 38.76 94 PHE A C 1
ATOM 715 O O . PHE A 1 94 ? -5.816 25.028 66.525 1.00 39.34 94 PHE A O 1
ATOM 723 N N . VAL A 1 95 ? -4.476 26.289 67.839 1.00 33.81 95 VAL A N 1
ATOM 724 C CA . VAL A 1 95 ? -3.859 27.057 66.764 1.00 30.34 95 VAL A CA 1
ATOM 725 C C . VAL A 1 95 ? -2.386 27.013 67.152 1.00 27.29 95 VAL A C 1
ATOM 726 O O . VAL A 1 95 ? -2.057 27.029 68.334 1.00 27.64 95 VAL A O 1
ATOM 730 N N . PHE A 1 96 ? -1.498 26.926 66.176 1.00 24.74 96 PHE A N 1
ATOM 731 C CA . PHE A 1 96 ? -0.079 26.855 66.492 1.00 23.08 96 PHE A CA 1
ATOM 732 C C . PHE A 1 96 ? 0.500 28.227 66.778 1.00 22.71 96 PHE A C 1
ATOM 733 O O . PHE A 1 96 ? 0.219 29.186 66.067 1.00 23.58 96 PHE A O 1
ATOM 741 N N . ASP A 1 97 ? 1.311 28.304 67.828 1.00 23.42 97 ASP A N 1
ATOM 742 C CA . ASP A 1 97 ? 1.942 29.551 68.232 1.00 23.50 97 ASP A CA 1
ATOM 743 C C . ASP A 1 97 ? 3.432 29.321 68.456 1.00 21.77 97 ASP A C 1
ATOM 744 O O . ASP A 1 97 ? 3.820 28.444 69.221 1.00 21.03 97 ASP A O 1
ATOM 749 N N . ASN A 1 98 ? 4.266 30.112 67.790 1.00 21.55 98 ASN A N 1
ATOM 750 C CA . ASN A 1 98 ? 5.715 29.995 67.924 1.00 19.36 98 ASN A CA 1
ATOM 751 C C . ASN A 1 98 ? 6.306 31.315 68.440 1.00 20.77 98 ASN A C 1
ATOM 752 O O . ASN A 1 98 ? 7.524 31.501 68.436 1.00 20.00 98 ASN A O 1
ATOM 757 N N . SER A 1 99 ? 5.450 32.234 68.878 1.00 21.87 99 SER A N 1
ATOM 758 C CA . SER A 1 99 ? 5.936 33.531 69.356 1.00 22.18 99 SER A CA 1
ATOM 759 C C . SER A 1 99 ? 6.820 33.360 70.583 1.00 21.76 99 SER A C 1
ATOM 760 O O . SER A 1 99 ? 6.587 32.485 71.413 1.00 23.07 99 SER A O 1
ATOM 763 N N . PRO A 1 100 ? 7.864 34.189 70.703 1.00 22.03 100 PRO A N 1
ATOM 764 C CA . PRO A 1 100 ? 8.794 34.126 71.833 1.00 20.92 100 PRO A CA 1
ATOM 765 C C . PRO A 1 100 ? 8.158 33.998 73.217 1.00 20.52 100 PRO A C 1
ATOM 766 O O . PRO A 1 100 ? 8.564 33.152 74.018 1.00 20.99 100 PRO A O 1
ATOM 770 N N . ASP A 1 101 ? 7.168 34.839 73.499 1.00 21.45 101 ASP A N 1
ATOM 771 C CA . ASP A 1 101 ? 6.505 34.820 74.797 1.00 22.25 101 ASP A CA 1
ATOM 772 C C . ASP A 1 101 ? 5.821 33.486 75.070 1.00 22.72 101 ASP A C 1
ATOM 773 O O . ASP A 1 101 ? 5.881 32.964 76.184 1.00 20.00 101 ASP A O 1
ATOM 778 N N . PHE A 1 102 ? 5.171 32.940 74.046 1.00 22.93 102 PHE A N 1
ATOM 779 C CA . PHE A 1 102 ? 4.471 31.673 74.193 1.00 23.54 102 PHE A CA 1
ATOM 780 C C . PHE A 1 102 ? 5.416 30.491 74.363 1.00 22.09 102 PHE A C 1
ATOM 781 O O . PHE A 1 102 ? 5.135 29.586 75.138 1.00 22.75 102 PHE A O 1
ATOM 789 N N . LEU A 1 103 ? 6.529 30.495 73.637 1.00 20.41 103 LEU A N 1
ATOM 790 C CA . LEU A 1 103 ? 7.491 29.405 73.737 1.00 20.02 103 LEU A CA 1
ATOM 791 C C . LEU A 1 103 ? 8.187 29.371 75.098 1.00 21.02 103 LEU A C 1
ATOM 792 O O . LEU A 1 103 ? 8.349 28.297 75.678 1.00 20.31 103 LEU A O 1
ATOM 797 N N . LYS A 1 104 ? 8.596 30.534 75.602 1.00 21.04 104 LYS A N 1
ATOM 798 C CA . LYS A 1 104 ? 9.256 30.602 76.902 1.00 22.38 104 LYS A CA 1
ATOM 799 C C . LYS A 1 104 ? 8.281 30.163 77.993 1.00 22.58 104 LYS A C 1
ATOM 800 O O . LYS A 1 104 ? 8.652 29.427 78.906 1.00 24.22 104 LYS A O 1
ATOM 806 N N . LYS A 1 105 ? 7.039 30.634 77.903 1.00 21.74 105 LYS A N 1
ATOM 807 C CA . LYS A 1 105 ? 6.019 30.266 78.883 1.00 20.68 105 LYS A CA 1
ATOM 808 C C . LYS A 1 105 ? 5.855 28.755 78.828 1.00 20.26 105 LYS A C 1
ATOM 809 O O . LYS A 1 105 ? 5.775 28.086 79.857 1.00 21.93 105 LYS A O 1
ATOM 815 N N . SER A 1 106 ? 5.810 28.226 77.611 1.00 19.34 106 SER A N 1
ATOM 816 C CA . SER A 1 106 ? 5.666 26.795 77.410 1.00 19.86 106 SER A CA 1
ATOM 817 C C . SER A 1 106 ? 6.748 26.024 78.135 1.00 18.47 106 SER A C 1
ATOM 818 O O . SER A 1 106 ? 6.459 25.027 78.780 1.00 19.33 106 SER A O 1
ATOM 821 N N . VAL A 1 107 ? 7.989 26.493 78.042 1.00 19.15 107 VAL A N 1
ATOM 822 C CA . VAL A 1 107 ? 9.098 25.812 78.701 1.00 17.31 107 VAL A CA 1
ATOM 823 C C . VAL A 1 107 ? 8.921 25.809 80.207 1.00 17.58 107 VAL A C 1
ATOM 824 O O . VAL A 1 107 ? 9.026 24.767 80.843 1.00 18.63 107 VAL A O 1
ATOM 828 N N . ASP A 1 108 ? 8.656 26.980 80.781 1.00 18.82 108 ASP A N 1
ATOM 829 C CA . ASP A 1 108 ? 8.485 27.079 82.226 1.00 18.95 108 ASP A CA 1
ATOM 830 C C . ASP A 1 108 ? 7.352 26.199 82.736 1.00 19.26 108 ASP A C 1
ATOM 831 O O . ASP A 1 108 ? 7.464 25.617 83.812 1.00 20.79 108 ASP A O 1
ATOM 836 N N . GLU A 1 109 ? 6.270 26.105 81.967 1.00 19.00 109 GLU A N 1
ATOM 837 C CA . GLU A 1 109 ? 5.133 25.284 82.363 1.00 20.20 109 GLU A CA 1
ATOM 838 C C . GLU A 1 109 ? 5.467 23.806 82.206 1.00 20.06 109 GLU A C 1
ATOM 839 O O . GLU A 1 109 ? 4.966 22.963 82.952 1.00 21.65 109 GLU A O 1
ATOM 845 N N . SER A 1 110 ? 6.313 23.488 81.233 1.00 17.74 110 SER A N 1
ATOM 846 C CA . SER A 1 110 ? 6.709 22.105 81.017 1.00 16.06 110 SER A CA 1
ATOM 847 C C . SER A 1 110 ? 7.560 21.628 82.195 1.00 16.38 110 SER A C 1
ATOM 848 O O . SER A 1 110 ? 7.379 20.514 82.692 1.00 13.81 110 SER A O 1
ATOM 851 N N . LEU A 1 111 ? 8.470 22.491 82.644 1.00 16.75 111 LEU A N 1
ATOM 852 C CA . LEU A 1 111 ? 9.360 22.195 83.759 1.00 17.52 111 LEU A CA 1
ATOM 853 C C . LEU A 1 111 ? 8.574 21.935 85.039 1.00 18.05 111 LEU A C 1
ATOM 854 O O . LEU A 1 111 ? 8.920 21.048 85.824 1.00 16.69 111 LEU A O 1
ATOM 859 N N . LYS A 1 112 ? 7.522 22.720 85.252 1.00 18.36 112 LYS A N 1
ATOM 860 C CA . LYS A 1 112 ? 6.685 22.540 86.430 1.00 19.40 112 LYS A CA 1
ATOM 861 C C . LYS A 1 112 ? 5.935 21.215 86.356 1.00 17.33 112 LYS A C 1
ATOM 862 O O . LYS A 1 112 ? 5.890 20.472 87.334 1.00 15.58 112 LYS A O 1
ATOM 868 N N . ARG A 1 113 ? 5.348 20.915 85.198 1.00 17.03 113 ARG A N 1
ATOM 869 C CA . ARG A 1 113 ? 4.623 19.658 85.050 1.00 18.68 113 ARG A CA 1
ATOM 870 C C . ARG A 1 113 ? 5.563 18.462 85.192 1.00 18.43 113 ARG A C 1
ATOM 871 O O . ARG A 1 113 ? 5.205 17.461 85.797 1.00 21.29 113 ARG A O 1
ATOM 879 N N . LEU A 1 114 ? 6.771 18.571 84.653 1.00 19.18 114 LEU A N 1
ATOM 880 C CA . LEU A 1 114 ? 7.754 17.489 84.756 1.00 16.43 114 LEU A CA 1
ATOM 881 C C . LEU A 1 114 ? 8.408 17.497 86.133 1.00 15.95 114 LEU A C 1
ATOM 882 O O . LEU A 1 114 ? 9.089 16.547 86.504 1.00 17.86 114 LEU A O 1
ATOM 887 N N . ASN A 1 115 ? 8.208 18.577 86.883 1.00 15.82 115 ASN A N 1
ATOM 888 C CA . ASN A 1 115 ? 8.800 18.708 88.211 1.00 15.39 115 ASN A CA 1
ATOM 889 C C . ASN A 1 115 ? 10.326 18.532 88.157 1.00 15.84 115 ASN A C 1
ATOM 890 O O . ASN A 1 115 ? 10.910 17.866 89.009 1.00 14.17 115 ASN A O 1
ATOM 895 N N . THR A 1 116 ? 10.963 19.132 87.154 1.00 14.81 116 THR A N 1
ATOM 896 C CA . THR A 1 116 ? 12.413 19.042 87.019 1.00 16.63 116 THR A CA 1
ATOM 897 C C . THR A 1 116 ? 13.022 20.422 86.725 1.00 18.93 116 THR A C 1
ATOM 898 O O . THR A 1 116 ? 12.320 21.340 86.280 1.00 19.39 116 THR A O 1
ATOM 902 N N . ASP A 1 117 ? 14.324 20.557 86.987 1.00 19.68 117 ASP A N 1
ATOM 903 C CA . ASP A 1 117 ? 15.067 21.801 86.778 1.00 20.10 117 ASP A CA 1
ATOM 904 C C . ASP A 1 117 ? 15.379 22.097 85.310 1.00 19.72 117 ASP A C 1
ATOM 905 O O . ASP A 1 117 ? 15.610 23.245 84.942 1.00 20.03 117 ASP A O 1
ATOM 910 N N . TYR A 1 118 ? 15.395 21.069 84.469 1.00 17.16 118 TYR A N 1
ATOM 911 C CA . TYR A 1 118 ? 15.697 21.284 83.062 1.00 15.77 118 TYR A CA 1
ATOM 912 C C . TYR A 1 118 ? 15.099 20.220 82.156 1.00 17.15 118 TYR A C 1
ATOM 913 O O . TYR A 1 118 ? 14.674 19.151 82.599 1.00 16.61 118 TYR A O 1
ATOM 922 N N . ILE A 1 119 ? 15.097 20.531 80.869 1.00 15.15 119 ILE A N 1
ATOM 923 C CA . ILE A 1 119 ? 14.605 19.626 79.853 1.00 14.44 119 ILE A CA 1
ATOM 924 C C . ILE A 1 119 ? 15.774 19.431 78.897 1.00 15.61 119 ILE A C 1
ATOM 925 O O . ILE A 1 119 ? 16.439 20.396 78.526 1.00 14.45 119 ILE A O 1
ATOM 930 N N . ASP A 1 120 ? 16.036 18.184 78.520 1.00 15.78 120 ASP A N 1
ATOM 931 C CA . ASP A 1 120 ? 17.142 17.885 77.629 1.00 18.00 120 ASP A CA 1
ATOM 932 C C . ASP A 1 120 ? 16.959 18.410 76.205 1.00 18.49 120 ASP A C 1
ATOM 933 O O . ASP A 1 120 ? 17.836 19.089 75.665 1.00 18.04 120 ASP A O 1
ATOM 938 N N . LEU A 1 121 ? 15.825 18.083 75.601 1.00 17.04 121 LEU A N 1
ATOM 939 C CA . LEU A 1 121 ? 15.537 18.511 74.240 1.00 16.05 121 LEU A CA 1
ATOM 940 C C . LEU A 1 121 ? 14.139 19.124 74.157 1.00 17.00 121 LEU A C 1
ATOM 941 O O . LEU A 1 121 ? 13.153 18.475 74.521 1.00 16.45 121 LEU A O 1
ATOM 946 N N . PHE A 1 122 ? 14.055 20.369 73.686 1.00 16.25 122 PHE A N 1
ATOM 947 C CA . PHE A 1 122 ? 12.765 21.031 73.559 1.00 16.39 122 PHE A CA 1
ATOM 948 C C . PHE A 1 122 ? 12.465 21.368 72.105 1.00 16.86 122 PHE A C 1
ATOM 949 O O . PHE A 1 122 ? 13.261 22.015 71.419 1.00 15.70 122 PHE A O 1
ATOM 957 N N . TYR A 1 123 ? 11.300 20.920 71.648 1.00 17.58 123 TYR A N 1
ATOM 958 C CA . TYR A 1 123 ? 10.871 21.128 70.271 1.00 17.31 123 TYR A CA 1
ATOM 959 C C . TYR A 1 123 ? 9.791 22.172 70.074 1.00 19.13 123 TYR A C 1
ATOM 960 O O . TYR A 1 123 ? 9.052 22.535 70.994 1.00 20.24 123 TYR A O 1
ATOM 969 N N . ILE A 1 124 ? 9.710 22.629 68.830 1.00 18.92 124 ILE A N 1
ATOM 970 C CA . ILE A 1 124 ? 8.660 23.521 68.392 1.00 16.83 124 ILE A CA 1
ATOM 971 C C . ILE A 1 124 ? 7.894 22.421 67.649 1.00 16.47 124 IL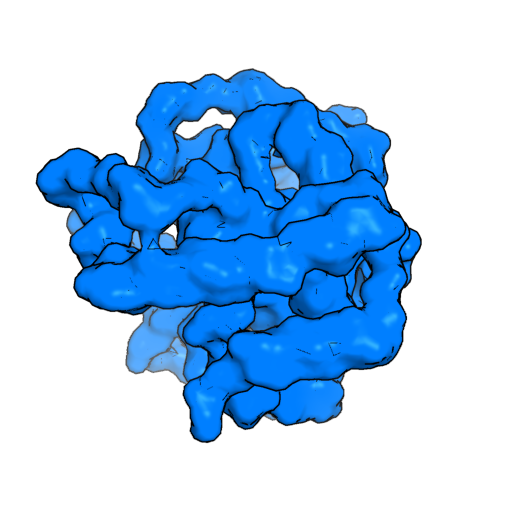E A C 1
ATOM 972 O O . ILE A 1 124 ? 8.268 22.023 66.548 1.00 17.06 124 ILE A O 1
ATOM 977 N N . HIS A 1 125 ? 6.865 21.891 68.298 1.00 16.58 125 HIS A N 1
ATOM 978 C CA . HIS A 1 125 ? 6.061 20.802 67.760 1.00 13.07 125 HIS A CA 1
ATOM 979 C C . HIS A 1 125 ? 5.519 21.035 66.352 1.00 13.57 125 HIS A C 1
ATOM 980 O O . HIS A 1 125 ? 5.558 20.138 65.516 1.00 14.87 125 HIS A O 1
ATOM 987 N N . PHE A 1 126 ? 5.000 22.232 66.092 1.00 12.96 126 PHE A N 1
ATOM 988 C CA . PHE A 1 126 ? 4.463 22.578 64.773 1.00 11.88 126 PHE A CA 1
ATOM 989 C C . PHE A 1 126 ? 4.774 24.038 64.493 1.00 12.12 126 PHE A C 1
ATOM 990 O O . PHE A 1 126 ? 4.830 24.862 65.403 1.00 11.95 126 PHE A O 1
ATOM 998 N N . PRO A 1 127 ? 4.961 24.384 63.218 1.00 12.49 127 PRO A N 1
ATOM 999 C CA . PRO A 1 127 ? 5.260 25.772 62.882 1.00 14.27 127 PRO A CA 1
ATOM 1000 C C . PRO A 1 127 ? 3.986 26.616 62.826 1.00 17.88 127 PRO A C 1
ATOM 1001 O O . PRO A 1 127 ? 2.953 26.138 62.349 1.00 18.92 127 PRO A O 1
ATOM 1005 N N . ASP A 1 128 ? 4.050 27.849 63.331 1.00 18.53 128 ASP A N 1
ATOM 1006 C CA . ASP A 1 128 ? 2.893 28.735 63.241 1.00 22.14 128 ASP A CA 1
ATOM 1007 C C . ASP A 1 128 ? 3.118 29.493 61.926 1.00 24.30 128 ASP A C 1
ATOM 1008 O O . ASP A 1 128 ? 4.228 29.493 61.387 1.00 23.06 128 ASP A O 1
ATOM 1013 N N . GLU A 1 129 ? 2.083 30.129 61.405 1.00 27.12 129 GLU A N 1
ATOM 1014 C CA . GLU A 1 129 ? 2.200 30.809 60.122 1.00 32.32 129 GLU A CA 1
ATOM 1015 C C . GLU A 1 129 ? 2.688 32.256 60.136 1.00 32.79 129 GLU A C 1
ATOM 1016 O O . GLU A 1 129 ? 2.840 32.871 59.078 1.00 33.46 129 GLU A O 1
ATOM 1022 N N . HIS A 1 130 ? 2.985 32.791 61.316 1.00 33.14 130 HIS A N 1
ATOM 1023 C CA . HIS A 1 130 ? 3.379 34.196 61.414 1.00 32.21 130 HIS A CA 1
ATOM 1024 C C . HIS A 1 130 ? 4.702 34.551 62.084 1.00 29.79 130 HIS A C 1
ATOM 1025 O O . HIS A 1 130 ? 5.196 35.667 61.909 1.00 26.53 130 HIS A O 1
ATOM 1032 N N . THR A 1 131 ? 5.280 33.635 62.853 1.00 27.37 131 THR A N 1
ATOM 1033 C CA . THR A 1 131 ? 6.531 33.947 63.547 1.00 26.58 131 THR A CA 1
ATOM 1034 C C . THR A 1 131 ? 7.824 33.577 62.817 1.00 25.81 131 THR A C 1
ATO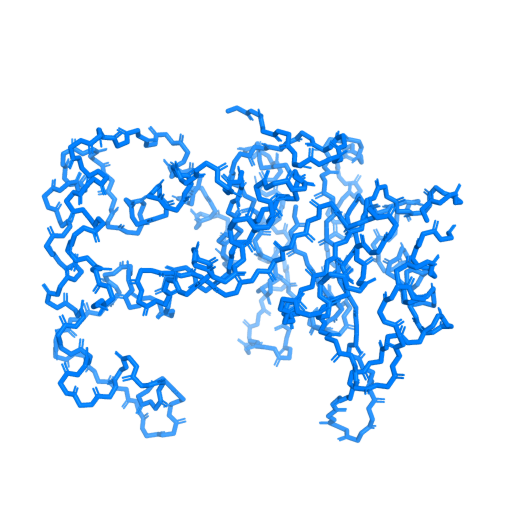M 1035 O O . THR A 1 131 ? 8.026 32.422 62.455 1.00 27.13 131 THR A O 1
ATOM 1039 N N . PRO A 1 132 ? 8.710 34.562 62.577 1.00 25.55 132 PRO A N 1
ATOM 1040 C CA . PRO A 1 132 ? 9.966 34.231 61.893 1.00 25.09 132 PRO A CA 1
ATOM 1041 C C . PRO A 1 132 ? 10.568 33.114 62.722 1.00 23.67 132 PRO A C 1
ATOM 1042 O O . PRO A 1 132 ? 10.792 33.275 63.920 1.00 23.58 132 PRO A O 1
ATOM 1046 N N . LYS A 1 133 ? 10.804 31.976 62.086 1.00 22.82 133 LYS A N 1
ATOM 1047 C CA . LYS A 1 133 ? 11.314 30.808 62.783 1.00 21.18 133 LYS A CA 1
ATOM 1048 C C . LYS A 1 133 ? 12.662 30.933 63.482 1.00 21.53 133 LYS A C 1
ATOM 1049 O O . LYS A 1 133 ? 12.924 30.214 64.457 1.00 18.66 133 LYS A O 1
ATOM 1055 N N . ASP A 1 134 ? 13.513 31.845 63.018 1.00 21.31 134 ASP A N 1
ATOM 1056 C CA . ASP A 1 134 ? 14.802 32.024 63.679 1.00 22.50 134 ASP A CA 1
ATOM 1057 C C . ASP A 1 134 ? 14.581 32.777 64.999 1.00 22.95 134 ASP A C 1
ATOM 1058 O O . ASP A 1 134 ? 15.342 32.621 65.960 1.00 21.99 134 ASP A O 1
ATOM 1063 N N . GLU A 1 135 ? 13.514 33.570 65.048 1.00 23.40 135 GLU A N 1
ATOM 1064 C CA . GLU A 1 135 ? 13.176 34.330 66.246 1.00 25.91 135 GLU A CA 1
ATOM 1065 C C . GLU A 1 135 ? 12.535 33.414 67.282 1.00 25.29 135 GLU A C 1
ATOM 1066 O O . GLU A 1 135 ? 12.734 33.583 68.486 1.00 25.80 135 GLU A O 1
ATOM 1072 N N . ALA A 1 136 ? 11.755 32.446 66.809 1.00 24.65 136 ALA A N 1
ATOM 1073 C CA . ALA A 1 136 ? 11.118 31.480 67.697 1.00 22.61 136 ALA A CA 1
ATOM 1074 C C . ALA A 1 136 ? 12.242 30.674 68.362 1.00 22.62 136 ALA A C 1
ATOM 1075 O O . ALA A 1 136 ? 12.250 30.474 69.581 1.00 23.88 136 ALA A O 1
ATOM 1077 N N . VAL A 1 137 ? 13.189 30.217 67.550 1.00 19.98 137 VAL A N 1
ATOM 1078 C CA . VAL A 1 137 ? 14.320 29.445 68.048 1.00 20.15 137 VAL A CA 1
ATOM 1079 C C . VAL A 1 137 ? 15.177 30.275 69.005 1.00 19.69 137 VAL A C 1
ATOM 1080 O O . VAL A 1 137 ? 15.677 29.761 70.011 1.00 20.29 137 VAL A O 1
ATOM 1084 N N . ASN A 1 138 ? 15.357 31.555 68.696 1.00 19.03 138 ASN A N 1
ATOM 1085 C CA . ASN A 1 138 ? 16.143 32.413 69.568 1.00 16.94 138 ASN A CA 1
ATOM 1086 C C . ASN A 1 138 ? 15.478 32.500 70.938 1.00 16.30 138 ASN A C 1
ATOM 1087 O O . ASN A 1 138 ? 16.166 32.580 71.960 1.00 15.27 138 ASN A O 1
ATOM 1092 N N . ALA A 1 139 ? 14.143 32.470 70.954 1.00 13.30 139 ALA A N 1
ATOM 1093 C CA . ALA A 1 139 ? 13.383 32.519 72.204 1.00 13.64 139 ALA A CA 1
ATOM 1094 C C . ALA A 1 139 ? 13.703 31.258 73.021 1.00 15.03 139 ALA A C 1
ATOM 1095 O O . ALA A 1 139 ? 13.951 31.324 74.230 1.00 12.65 139 ALA A O 1
ATOM 1097 N N . LEU A 1 140 ? 13.697 30.107 72.354 1.00 14.92 140 LEU A N 1
ATOM 1098 C CA . LEU A 1 140 ? 14.026 28.870 73.041 1.00 16.56 140 LEU A CA 1
ATOM 1099 C C . LEU A 1 140 ? 15.509 28.942 73.415 1.00 18.49 140 LEU A C 1
ATOM 1100 O O . LEU A 1 140 ? 15.927 28.437 74.461 1.00 17.77 140 LEU A O 1
ATOM 1105 N N . ASN A 1 141 ? 16.305 29.591 72.571 1.00 18.83 141 ASN A N 1
ATOM 1106 C CA . ASN A 1 141 ? 17.725 29.708 72.863 1.00 20.94 141 ASN A CA 1
ATOM 1107 C C . ASN A 1 141 ? 17.965 30.447 74.170 1.00 21.99 141 ASN A C 1
ATOM 1108 O O . ASN A 1 141 ? 18.974 30.224 74.829 1.00 21.48 141 ASN A O 1
ATOM 1113 N N . GLU A 1 142 ? 17.044 31.336 74.541 1.00 23.10 142 GLU A N 1
ATOM 1114 C CA . GLU A 1 142 ? 17.166 32.078 75.796 1.00 24.29 142 GLU A CA 1
ATOM 1115 C C . GLU A 1 142 ? 17.062 31.113 76.976 1.00 24.57 142 GLU A C 1
ATOM 1116 O O . GLU A 1 142 ? 17.805 31.209 77.956 1.00 24.44 142 GLU A O 1
ATOM 1130 N N . LYS A 1 144 ? 17.708 28.060 76.784 1.00 23.67 144 LYS A N 1
ATOM 1131 C CA . LYS A 1 144 ? 18.871 27.194 76.702 1.00 23.91 144 LYS A CA 1
ATOM 1132 C C . LYS A 1 144 ? 20.030 27.842 77.474 1.00 24.47 144 LYS A C 1
ATOM 1133 O O . LYS A 1 144 ? 20.672 27.195 78.301 1.00 20.76 144 LYS A O 1
ATOM 1139 N N . LYS A 1 145 ? 20.275 29.125 77.210 1.00 24.43 145 LYS A N 1
ATOM 1140 C CA . LYS A 1 145 ? 21.357 29.849 77.872 1.00 25.63 145 LYS A CA 1
ATOM 1141 C C . LYS A 1 145 ? 21.138 29.910 79.375 1.00 25.35 145 LYS A C 1
ATOM 1142 O O . LYS A 1 145 ? 22.099 29.915 80.148 1.00 25.77 145 LYS A O 1
ATOM 1148 N N . ALA A 1 146 ? 19.874 29.975 79.782 1.00 22.94 146 ALA A N 1
ATOM 1149 C CA . ALA A 1 146 ? 19.534 30.026 81.201 1.00 21.97 146 ALA A CA 1
ATOM 1150 C C . ALA A 1 146 ? 19.662 28.630 81.814 1.00 20.56 146 ALA A C 1
ATOM 1151 O O . ALA A 1 146 ? 19.487 28.447 83.015 1.00 21.37 146 ALA A O 1
ATOM 1153 N N . GLY A 1 147 ? 19.974 27.649 80.977 1.00 20.78 147 GLY A N 1
ATOM 1154 C CA . GLY A 1 147 ? 20.116 26.284 81.452 1.00 20.13 147 GLY A CA 1
ATOM 1155 C C . GLY A 1 147 ? 18.803 25.541 81.671 1.00 19.26 147 GLY A C 1
ATOM 1156 O O . GLY A 1 147 ? 18.792 24.493 82.315 1.00 18.54 147 GLY A O 1
ATOM 1157 N N . LYS A 1 148 ? 17.701 26.070 81.148 1.00 17.75 148 LYS A N 1
ATOM 1158 C CA . LYS A 1 148 ? 16.402 25.416 81.311 1.00 18.85 148 LYS A CA 1
ATOM 1159 C C . LYS A 1 148 ? 16.153 24.270 80.318 1.00 19.85 148 LYS A C 1
ATOM 1160 O O . LYS A 1 148 ? 15.343 23.379 80.582 1.00 21.35 148 LYS A O 1
ATOM 1166 N N . ILE A 1 149 ? 16.833 24.313 79.170 1.00 18.73 149 ILE A N 1
ATOM 1167 C CA . ILE A 1 149 ? 16.752 23.263 78.156 1.00 14.68 149 ILE A CA 1
ATOM 1168 C C . ILE A 1 149 ? 18.186 23.123 77.655 1.00 16.27 149 ILE A C 1
ATOM 1169 O O . ILE A 1 149 ? 18.932 24.094 77.647 1.00 16.84 149 ILE A O 1
ATOM 1174 N N . ARG A 1 150 ? 18.576 21.923 77.245 1.00 17.84 150 ARG A N 1
ATOM 1175 C CA . ARG A 1 150 ? 19.948 21.691 76.809 1.00 20.17 150 ARG A CA 1
ATOM 1176 C C . ARG A 1 150 ? 20.132 21.535 75.306 1.00 20.61 150 ARG A C 1
ATOM 1177 O O . ARG A 1 150 ? 21.255 21.388 74.825 1.00 20.02 150 ARG A O 1
ATOM 1185 N N . SER A 1 151 ? 19.032 21.588 74.568 1.00 19.96 151 SER A N 1
ATOM 1186 C CA . SER A 1 151 ? 19.088 21.444 73.123 1.00 19.90 151 SER A CA 1
ATOM 1187 C C . SER A 1 151 ? 17.744 21.848 72.548 1.00 20.65 151 SER A C 1
ATOM 1188 O O . SER A 1 151 ? 16.735 21.809 73.253 1.00 21.33 151 SER A O 1
ATOM 1191 N N . ILE A 1 152 ? 17.716 22.266 71.286 1.00 19.99 152 ILE A N 1
ATOM 1192 C CA . ILE A 1 152 ? 16.438 22.626 70.692 1.00 20.38 152 ILE A CA 1
ATOM 1193 C C . ILE A 1 152 ? 16.198 21.894 69.380 1.00 20.47 152 ILE A C 1
ATOM 1194 O O . ILE A 1 152 ? 17.131 21.575 68.635 1.00 19.45 152 ILE A O 1
ATOM 1199 N N . GLY A 1 153 ? 14.930 21.630 69.101 1.00 20.70 153 GLY A N 1
ATOM 1200 C CA . GLY A 1 153 ? 14.582 20.955 67.872 1.00 20.01 153 GLY A CA 1
ATOM 1201 C C . GLY A 1 153 ? 13.299 21.515 67.300 1.00 22.42 153 GLY A C 1
ATOM 1202 O O . GLY A 1 153 ? 12.540 22.209 67.996 1.00 22.98 153 GLY A O 1
ATOM 1203 N N . VAL A 1 154 ? 13.071 21.244 66.020 1.00 20.48 154 VAL A N 1
ATOM 1204 C CA . VAL A 1 154 ? 11.854 21.678 65.366 1.00 18.08 154 VAL A CA 1
ATOM 1205 C C . VAL A 1 154 ? 11.172 20.410 64.875 1.00 19.10 154 VAL A C 1
ATOM 1206 O O . VAL A 1 154 ? 11.807 19.360 64.741 1.00 19.06 154 VAL A O 1
ATOM 1210 N N . SER A 1 155 ? 9.877 20.507 64.616 1.00 17.86 155 SER A N 1
ATOM 1211 C CA . SER A 1 155 ? 9.133 19.355 64.162 1.00 18.20 155 SER A CA 1
ATOM 1212 C C . SER A 1 155 ? 8.073 19.767 63.149 1.00 18.45 155 SER A C 1
ATOM 1213 O O . SER A 1 155 ? 7.378 20.764 63.336 1.00 18.57 155 SER A O 1
ATOM 1216 N N . ASN A 1 156 ? 7.968 19.002 62.069 1.00 18.24 156 ASN A N 1
ATOM 1217 C CA . ASN A 1 156 ? 6.982 19.274 61.035 1.00 18.33 156 ASN A CA 1
ATOM 1218 C C . ASN A 1 156 ? 7.214 20.606 60.344 1.00 19.59 156 ASN A C 1
ATOM 1219 O O . ASN A 1 156 ? 6.263 21.294 59.972 1.00 18.13 156 ASN A O 1
ATOM 1224 N N . PHE A 1 157 ? 8.480 20.976 60.189 1.00 19.04 157 PHE A N 1
ATOM 1225 C CA . PHE A 1 157 ? 8.822 22.217 59.505 1.00 18.61 157 PHE A CA 1
ATOM 1226 C C . PHE A 1 157 ? 9.062 21.843 58.050 1.00 20.70 157 PHE A C 1
ATOM 1227 O O . PHE A 1 157 ? 9.318 20.680 57.733 1.00 21.05 157 PHE A O 1
ATOM 1235 N N . SER A 1 158 ? 8.954 22.821 57.163 1.00 20.17 158 SER A N 1
ATOM 1236 C CA . SER A 1 158 ? 9.227 22.585 55.758 1.00 19.78 158 SER A CA 1
ATOM 1237 C C . SER A 1 158 ? 10.728 22.864 55.650 1.00 21.12 158 SER A C 1
ATOM 1238 O O . SER A 1 158 ? 11.322 23.436 56.565 1.00 20.34 158 SER A O 1
ATOM 1241 N N . LEU A 1 159 ? 11.346 22.473 54.543 1.00 22.28 159 LEU A N 1
ATOM 1242 C CA . LEU A 1 159 ? 12.774 22.715 54.386 1.00 23.35 159 LEU A CA 1
ATOM 1243 C C . LEU A 1 159 ? 13.072 24.205 54.589 1.00 25.34 159 LEU A C 1
ATOM 1244 O O . LEU A 1 159 ? 14.022 24.574 55.289 1.00 24.41 159 LEU A O 1
ATOM 1249 N N . GLU A 1 160 ? 12.238 25.050 53.988 1.00 24.57 160 GLU A N 1
ATOM 1250 C CA . GLU A 1 160 ? 12.393 26.497 54.082 1.00 26.34 160 GLU A CA 1
ATOM 1251 C C . GLU A 1 160 ? 12.334 26.979 55.528 1.00 25.14 160 GLU A C 1
ATOM 1252 O O . GLU A 1 160 ? 13.195 27.744 55.972 1.00 25.68 160 GLU A O 1
ATOM 1258 N N . GLN A 1 161 ? 11.317 26.534 56.262 1.00 23.37 161 GLN A N 1
ATOM 1259 C CA . GLN A 1 161 ? 11.167 26.941 57.655 1.00 22.79 161 GLN A CA 1
ATOM 1260 C C . GLN A 1 161 ? 12.313 26.426 58.521 1.00 22.53 161 GLN A C 1
ATOM 1261 O O . GLN A 1 161 ? 12.702 27.070 59.497 1.00 21.18 161 GLN A O 1
ATOM 1267 N N . LEU A 1 162 ? 12.851 25.263 58.158 1.00 22.09 162 LEU A N 1
ATOM 1268 C CA . LEU A 1 162 ? 13.962 24.666 58.890 1.00 21.37 162 LEU A CA 1
ATOM 1269 C C . LEU A 1 162 ? 15.190 25.551 58.683 1.00 22.07 162 LEU A C 1
ATOM 1270 O O . LEU A 1 162 ? 15.865 25.923 59.636 1.00 22.82 162 LEU A O 1
ATOM 1275 N N . LYS A 1 163 ? 15.466 25.888 57.426 1.00 22.95 163 LYS A N 1
ATOM 1276 C CA . LYS A 1 163 ? 16.599 26.733 57.085 1.00 22.81 163 LYS A CA 1
ATOM 1277 C C . LYS A 1 163 ? 16.554 28.018 57.897 1.00 23.17 163 LYS A C 1
ATOM 1278 O O . LYS A 1 163 ? 17.551 28.423 58.492 1.00 23.36 163 LYS A O 1
ATOM 1284 N N . GLU A 1 164 ? 15.384 28.645 57.931 1.00 22.54 164 GLU A N 1
ATOM 1285 C CA . GLU A 1 164 ? 15.207 29.876 58.679 1.00 23.45 164 GLU A CA 1
ATOM 1286 C C . GLU A 1 164 ? 15.463 29.653 60.170 1.00 22.85 164 GLU A C 1
ATOM 1287 O O . GLU A 1 164 ? 16.165 30.438 60.812 1.00 20.58 164 GLU A O 1
ATOM 1293 N N . ALA A 1 165 ? 14.898 28.577 60.716 1.00 22.31 165 ALA A N 1
ATOM 1294 C CA . ALA A 1 165 ? 15.070 28.255 62.132 1.00 21.46 165 ALA A CA 1
ATOM 1295 C C . ALA A 1 165 ? 16.533 27.965 62.460 1.00 22.30 165 ALA A C 1
ATOM 1296 O O . ALA A 1 165 ? 17.009 28.278 63.551 1.00 22.15 165 ALA A O 1
ATOM 1298 N N . ASN A 1 166 ? 17.245 27.366 61.511 1.00 21.89 166 ASN A N 1
ATOM 1299 C CA . ASN A 1 166 ? 18.646 27.034 61.716 1.00 22.70 166 ASN A CA 1
ATOM 1300 C C . ASN A 1 166 ? 19.552 28.109 61.123 1.00 24.87 166 ASN A C 1
ATOM 1301 O O . ASN A 1 166 ? 20.713 27.855 60.815 1.00 24.80 166 ASN A O 1
ATOM 1306 N N . LYS A 1 167 ? 19.001 29.308 60.961 1.00 27.71 167 LYS A N 1
ATOM 1307 C CA . LYS A 1 167 ? 19.727 30.448 60.408 1.00 28.69 167 LYS A CA 1
ATOM 1308 C C . LYS A 1 167 ? 21.052 30.629 61.142 1.00 28.89 167 LYS A C 1
ATOM 1309 O O . LYS A 1 167 ? 22.077 30.910 60.530 1.00 28.40 167 LYS A O 1
ATOM 1315 N N . ASP A 1 168 ? 21.015 30.460 62.461 1.00 29.09 168 ASP A N 1
ATOM 1316 C CA . ASP A 1 168 ? 22.199 30.608 63.303 1.00 29.00 168 ASP A CA 1
ATOM 1317 C C . ASP A 1 168 ? 22.727 29.266 63.803 1.00 27.52 168 ASP A C 1
ATOM 1318 O O . ASP A 1 168 ? 23.506 29.211 64.756 1.00 27.78 168 ASP A O 1
ATOM 1323 N N . GLY A 1 169 ? 22.291 28.191 63.153 1.00 26.71 169 GLY A N 1
ATOM 1324 C CA . GLY A 1 169 ? 22.727 26.854 63.518 1.00 25.57 169 GLY A CA 1
ATOM 1325 C C . GLY A 1 169 ? 22.344 26.395 64.913 1.00 24.68 169 GLY A C 1
ATOM 1326 O O . GLY A 1 169 ? 23.101 25.652 65.540 1.00 24.26 169 GLY A O 1
ATOM 1327 N N . LEU A 1 170 ? 21.178 26.818 65.400 1.00 22.67 170 LEU A N 1
ATOM 1328 C CA . LEU A 1 170 ? 20.736 26.442 66.744 1.00 21.51 170 LEU A CA 1
ATOM 1329 C C . LEU A 1 170 ? 19.808 25.232 66.781 1.00 21.10 170 LEU A C 1
ATOM 1330 O O . LEU A 1 170 ? 19.391 24.797 67.857 1.00 21.47 170 LEU A O 1
ATOM 1335 N N . VAL A 1 171 ? 19.490 24.681 65.613 1.00 19.33 171 VAL A N 1
ATOM 1336 C CA . VAL A 1 171 ? 18.622 23.508 65.547 1.00 18.18 171 VAL A CA 1
ATOM 1337 C C . VAL A 1 171 ? 19.467 22.236 65.532 1.00 18.31 171 VAL A C 1
ATOM 1338 O O . VAL A 1 171 ? 20.217 21.998 64.588 1.00 16.64 171 VAL A O 1
ATOM 1342 N N . ASP A 1 172 ? 19.346 21.421 66.579 1.00 18.61 172 ASP A N 1
ATOM 1343 C CA . ASP A 1 172 ? 20.111 20.176 66.662 1.00 19.57 172 ASP A CA 1
ATOM 1344 C C . ASP A 1 172 ? 19.337 18.945 66.194 1.00 18.81 172 ASP A C 1
ATOM 1345 O O . ASP A 1 172 ? 19.933 17.965 65.729 1.00 18.72 172 ASP A O 1
ATOM 1350 N N . VAL A 1 173 ? 18.015 18.999 66.316 1.00 16.74 173 VAL A N 1
ATOM 1351 C CA . VAL A 1 173 ? 17.189 17.868 65.941 1.00 17.13 173 V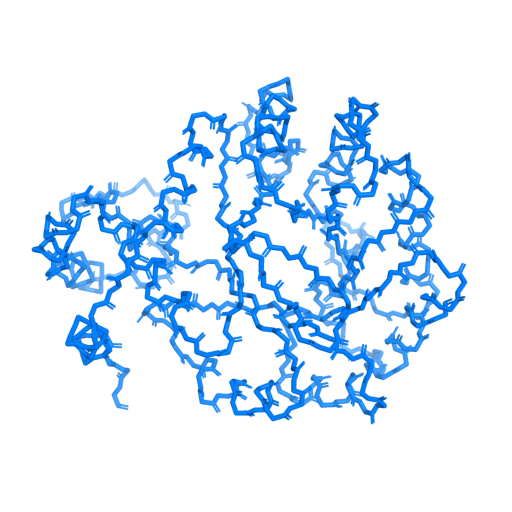AL A CA 1
ATOM 1352 C C . VAL A 1 173 ? 15.953 18.238 65.135 1.00 16.73 173 VAL A C 1
ATOM 1353 O O . VAL A 1 173 ? 15.340 19.279 65.342 1.00 16.44 173 VAL A O 1
ATOM 1357 N N . LEU A 1 174 ? 15.604 17.358 64.209 1.00 17.52 174 LEU A N 1
ATOM 1358 C CA . LEU A 1 174 ? 14.421 17.528 63.384 1.00 19.49 174 LEU A CA 1
ATOM 1359 C C . LEU A 1 174 ? 13.604 16.254 63.556 1.00 19.61 174 LEU A C 1
ATOM 1360 O O . LEU A 1 174 ? 14.140 15.153 63.458 1.00 19.77 174 LEU A O 1
ATOM 1365 N N . GLN A 1 175 ? 12.321 16.392 63.851 1.00 20.67 175 GLN A N 1
ATOM 1366 C CA . GLN A 1 175 ? 11.488 15.210 63.990 1.00 20.59 175 GLN A CA 1
ATOM 1367 C C . GLN A 1 175 ? 10.465 15.298 62.877 1.00 20.78 175 GLN A C 1
ATOM 1368 O O . GLN A 1 175 ? 9.685 16.244 62.832 1.00 22.21 175 GLN A O 1
ATOM 1374 N N . GLY A 1 176 ? 10.479 14.327 61.971 1.00 21.86 176 GLY A N 1
ATOM 1375 C CA . GLY A 1 176 ? 9.541 14.352 60.861 1.00 23.32 176 GLY A CA 1
ATOM 1376 C C . GLY A 1 176 ? 8.925 13.017 60.480 1.00 24.96 176 GLY A C 1
ATOM 1377 O O . GLY A 1 176 ? 9.432 11.951 60.847 1.00 26.59 176 GLY A O 1
ATOM 1378 N N . GLU A 1 177 ? 7.823 13.078 59.736 1.00 23.78 177 GLU A N 1
ATOM 1379 C CA . GLU A 1 177 ? 7.130 11.874 59.296 1.00 23.38 177 GLU A CA 1
ATOM 1380 C C . GLU A 1 177 ? 7.984 11.137 58.280 1.00 20.43 177 GLU A C 1
ATOM 1381 O O . GLU A 1 177 ? 8.370 11.700 57.260 1.00 21.26 177 GLU A O 1
ATOM 1387 N N . TYR A 1 178 ? 8.260 9.869 58.547 1.00 18.26 178 TYR A N 1
ATOM 1388 C CA . TYR A 1 178 ? 9.101 9.095 57.645 1.00 16.04 178 TYR A CA 1
ATOM 1389 C C . TYR A 1 178 ? 8.897 7.587 57.813 1.00 15.68 178 TYR A C 1
ATOM 1390 O O . TYR A 1 178 ? 8.902 7.067 58.930 1.00 14.50 178 TYR A O 1
ATOM 1399 N N . ASN A 1 179 ? 8.706 6.890 56.696 1.00 12.83 179 ASN A N 1
ATOM 1400 C CA . ASN A 1 179 ? 8.515 5.446 56.720 1.00 12.82 179 ASN A CA 1
ATOM 1401 C C . ASN A 1 179 ? 8.746 4.897 55.320 1.00 12.68 179 ASN A C 1
ATOM 1402 O O . ASN A 1 179 ? 9.001 5.659 54.384 1.00 13.72 179 ASN A O 1
ATOM 1407 N N . LEU A 1 180 ? 8.652 3.581 55.172 1.00 11.42 180 LEU A N 1
ATOM 1408 C CA . LEU A 1 180 ? 8.868 2.945 53.877 1.00 13.80 180 LEU A CA 1
ATOM 1409 C C . LEU A 1 180 ? 7.903 3.353 52.773 1.00 16.11 180 LEU A C 1
ATOM 1410 O O . LEU A 1 180 ? 8.224 3.197 51.596 1.00 15.77 180 LEU A O 1
ATOM 1415 N N . LEU A 1 181 ? 6.733 3.873 53.146 1.00 19.01 181 LEU A N 1
ATOM 1416 C CA . LEU A 1 181 ? 5.735 4.301 52.164 1.00 21.03 181 LEU A CA 1
ATOM 1417 C C . LEU A 1 181 ? 5.819 5.796 51.890 1.00 23.17 181 LEU A C 1
ATOM 1418 O O . LEU A 1 181 ? 5.230 6.301 50.937 1.00 22.06 181 LEU A O 1
ATOM 1423 N N . ASN A 1 182 ? 6.559 6.504 52.732 1.00 26.20 182 ASN A N 1
ATOM 1424 C CA . ASN A 1 182 ? 6.719 7.940 52.564 1.00 28.01 182 ASN A CA 1
ATOM 1425 C C . ASN A 1 182 ? 8.173 8.287 52.843 1.00 27.08 182 ASN A C 1
ATOM 1426 O O . ASN A 1 182 ? 8.530 8.701 53.944 1.00 26.08 182 ASN A O 1
ATOM 1431 N N . ARG A 1 183 ? 9.005 8.131 51.822 1.00 26.60 183 ARG A N 1
ATOM 1432 C CA . ARG A 1 183 ? 10.432 8.373 51.947 1.00 26.66 183 ARG A CA 1
ATOM 1433 C C . ARG A 1 183 ? 10.923 9.741 51.461 1.00 28.25 183 ARG A C 1
ATOM 1434 O O . ARG A 1 183 ? 12.130 9.931 51.255 1.00 26.94 183 ARG A O 1
ATOM 1442 N N . GLU A 1 184 ? 10.002 10.691 51.293 1.00 28.54 184 GLU A N 1
ATOM 1443 C CA . GLU A 1 184 ? 10.364 12.027 50.817 1.00 30.75 184 GLU A CA 1
ATOM 1444 C C . GLU A 1 184 ? 11.494 12.701 51.588 1.00 29.00 184 GLU A C 1
ATOM 1445 O O . GLU A 1 184 ? 12.338 13.362 50.995 1.00 30.88 184 GLU A O 1
ATOM 1451 N N . ALA A 1 185 ? 11.504 12.539 52.904 1.00 27.14 185 ALA A N 1
ATOM 1452 C CA . ALA A 1 185 ? 12.525 13.153 53.742 1.00 27.14 185 ALA A CA 1
ATOM 1453 C C . ALA A 1 185 ? 13.939 12.924 53.204 1.00 28.23 185 ALA A C 1
ATOM 1454 O O . ALA A 1 185 ? 14.800 13.797 53.305 1.00 27.36 185 ALA A O 1
ATOM 1456 N N . GLU A 1 186 ? 14.167 11.747 52.634 1.00 28.23 186 GLU A N 1
ATOM 1457 C CA . GLU A 1 186 ? 15.468 11.393 52.081 1.00 27.99 186 GLU A CA 1
ATOM 1458 C C . GLU A 1 186 ? 15.943 12.395 51.037 1.00 28.72 186 GLU A C 1
ATOM 1459 O O . GLU A 1 186 ? 17.133 12.696 50.945 1.00 28.63 186 GLU A O 1
ATOM 1465 N N . LYS A 1 187 ? 15.013 12.911 50.245 1.00 29.30 187 LYS A N 1
ATOM 1466 C CA . LYS A 1 187 ? 15.376 13.859 49.202 1.00 31.50 187 LYS A CA 1
ATOM 1467 C C . LYS A 1 187 ? 15.256 15.300 49.687 1.00 31.17 187 LYS A C 1
ATOM 1468 O O . LYS A 1 187 ? 16.113 16.137 49.403 1.00 31.60 187 LYS A O 1
ATOM 1474 N N . THR A 1 188 ? 14.194 15.577 50.433 1.00 31.08 188 THR A N 1
ATOM 1475 C CA . THR A 1 188 ? 13.929 16.920 50.930 1.00 32.22 188 THR A CA 1
ATOM 1476 C C . THR A 1 188 ? 14.667 17.339 52.198 1.00 31.60 188 THR A C 1
ATOM 1477 O O . THR A 1 188 ? 15.095 18.485 52.300 1.00 34.71 188 THR A O 1
ATOM 1481 N N . PHE A 1 189 ? 14.816 16.434 53.162 1.00 28.75 189 PHE A N 1
ATOM 1482 C CA . PHE A 1 189 ? 15.478 16.778 54.417 1.00 25.20 189 PHE A CA 1
ATOM 1483 C C . PHE A 1 189 ? 16.862 16.173 54.684 1.00 23.89 189 PHE A C 1
ATOM 1484 O O . PHE A 1 189 ? 17.776 16.883 55.093 1.00 25.24 189 PHE A O 1
ATOM 1492 N N . PHE A 1 190 ? 17.023 14.877 54.462 1.00 22.43 190 PHE A N 1
ATOM 1493 C CA . PHE A 1 190 ? 18.303 14.223 54.731 1.00 23.00 190 PHE A CA 1
ATOM 1494 C C . PHE A 1 190 ? 19.551 14.962 54.249 1.00 23.40 190 PHE A C 1
ATOM 1495 O O . PHE A 1 190 ? 20.489 15.158 55.017 1.00 21.64 190 PHE A O 1
ATOM 1503 N N . PRO A 1 191 ? 19.580 15.386 52.979 1.00 24.27 191 PRO A N 1
ATOM 1504 C CA . PRO A 1 191 ? 20.764 16.101 52.504 1.00 24.92 191 PRO A CA 1
ATOM 1505 C C . PRO A 1 191 ? 21.159 17.231 53.461 1.00 25.48 191 PRO A C 1
ATOM 1506 O O . PRO A 1 191 ? 22.299 17.299 53.911 1.00 25.88 191 PRO A O 1
ATOM 1510 N N . TYR A 1 192 ? 20.199 18.099 53.777 1.00 25.12 192 TYR A N 1
ATOM 1511 C CA . TYR A 1 192 ? 20.431 19.237 54.667 1.00 24.24 192 TYR A CA 1
ATOM 1512 C C . TYR A 1 192 ? 20.803 18.847 56.100 1.00 24.30 192 TYR A C 1
ATOM 1513 O O . TYR A 1 192 ? 21.804 19.324 56.635 1.00 23.74 192 TYR A O 1
ATOM 1522 N N . THR A 1 193 ? 20.003 17.983 56.721 1.00 25.06 193 THR A N 1
ATOM 1523 C CA . THR A 1 193 ? 20.257 17.553 58.101 1.00 23.46 193 THR A CA 1
ATOM 1524 C C . THR A 1 193 ? 21.637 16.926 58.244 1.00 24.23 193 THR A C 1
ATOM 1525 O O . THR A 1 193 ? 22.380 17.240 59.166 1.00 22.60 193 THR A O 1
ATOM 1529 N N . LYS A 1 194 ? 21.958 16.022 57.327 1.00 26.67 194 LYS A N 1
ATOM 1530 C CA . LYS A 1 194 ? 23.242 15.340 57.332 1.00 30.31 194 LYS A CA 1
ATOM 1531 C C . LYS A 1 194 ? 24.349 16.373 57.197 1.00 31.10 194 LYS A C 1
ATOM 1532 O O . LYS A 1 194 ? 25.375 16.290 57.865 1.00 32.52 194 LYS A O 1
ATOM 1538 N N . GLU A 1 195 ? 24.122 17.350 56.331 1.00 31.77 195 GLU A N 1
ATOM 1539 C CA . GLU A 1 195 ? 25.082 18.415 56.087 1.00 32.71 195 GLU A CA 1
ATOM 1540 C C . GLU A 1 195 ? 25.346 19.239 57.341 1.00 31.23 195 GLU A C 1
ATOM 1541 O O . GLU A 1 195 ? 26.492 19.422 57.751 1.00 30.66 195 GLU A O 1
ATOM 1547 N N . HIS A 1 196 ? 24.269 19.724 57.949 1.00 29.99 196 HIS A N 1
ATOM 1548 C CA . HIS A 1 196 ? 24.346 20.558 59.140 1.00 27.62 196 HIS A CA 1
ATOM 1549 C C . HIS A 1 196 ? 24.369 19.774 60.446 1.00 26.80 196 HIS A C 1
ATOM 1550 O O . HIS A 1 196 ? 24.095 20.330 61.510 1.00 27.55 196 HIS A O 1
ATOM 1557 N N . ASN A 1 197 ? 24.684 18.488 60.362 1.00 23.87 197 ASN A N 1
ATOM 1558 C CA . ASN A 1 197 ? 24.755 17.638 61.542 1.00 22.61 197 ASN A CA 1
ATOM 1559 C C . ASN A 1 197 ? 23.515 17.731 62.442 1.00 21.25 197 ASN A C 1
ATOM 1560 O O . ASN A 1 197 ? 23.620 17.778 63.667 1.00 20.48 197 ASN A O 1
ATOM 1565 N N . ILE A 1 198 ? 22.341 17.767 61.824 1.00 20.32 198 ILE A N 1
ATOM 1566 C CA . ILE A 1 198 ? 21.088 17.817 62.569 1.00 18.77 198 ILE A CA 1
ATOM 1567 C C . ILE A 1 198 ? 20.604 16.376 62.628 1.00 18.91 198 ILE A C 1
ATOM 1568 O O . ILE A 1 198 ? 20.526 15.715 61.594 1.00 20.41 198 ILE A O 1
ATOM 1573 N N . SER A 1 199 ? 20.298 15.875 63.819 1.00 18.53 199 SER A N 1
ATOM 1574 C CA . SER A 1 199 ? 19.819 14.499 63.938 1.00 18.40 199 SER A CA 1
ATOM 1575 C C . SER A 1 199 ? 18.389 14.429 63.432 1.00 18.79 199 SER A C 1
ATOM 1576 O O . SER A 1 199 ? 17.619 15.364 63.635 1.00 20.40 199 SER A O 1
ATOM 1579 N N . PHE A 1 200 ? 18.031 13.337 62.761 1.00 18.98 200 PHE A N 1
ATOM 1580 C CA . PHE A 1 200 ? 16.666 13.196 62.251 1.00 17.88 200 PHE A CA 1
ATOM 1581 C C . PHE A 1 200 ? 15.914 12.095 62.986 1.00 18.56 200 PHE A C 1
ATOM 1582 O O . PHE A 1 200 ? 16.339 10.940 62.999 1.00 21.01 200 PHE A O 1
ATOM 1590 N N . ILE A 1 201 ? 14.800 12.454 63.615 1.00 18.30 201 ILE A N 1
ATOM 1591 C CA . ILE A 1 201 ? 14.006 11.472 64.334 1.00 17.41 201 ILE A CA 1
ATOM 1592 C C . ILE A 1 201 ? 12.673 11.337 63.625 1.00 18.72 201 ILE A C 1
ATOM 1593 O O . ILE A 1 201 ? 11.886 12.275 63.579 1.00 19.82 201 ILE A O 1
ATOM 1598 N N . PRO A 1 202 ? 12.413 10.162 63.036 1.00 20.20 202 PRO A N 1
ATOM 1599 C CA . PRO A 1 202 ? 11.158 9.937 62.324 1.00 20.88 202 PRO A CA 1
ATOM 1600 C C . PRO A 1 202 ? 10.053 9.514 63.265 1.00 20.35 202 PRO A C 1
ATOM 1601 O O . PRO A 1 202 ? 10.311 9.077 64.391 1.00 19.94 202 PRO A O 1
ATOM 1605 N N . TYR A 1 203 ? 8.821 9.655 62.796 1.00 18.36 203 TYR A N 1
ATOM 1606 C CA . TYR A 1 203 ? 7.671 9.220 63.558 1.00 18.23 203 TYR A CA 1
ATOM 1607 C C . TYR A 1 203 ? 6.714 8.682 62.514 1.00 18.30 203 TYR A C 1
ATOM 1608 O O . TYR A 1 203 ? 6.828 9.021 61.335 1.00 16.02 203 TYR A O 1
ATOM 1617 N N . PHE A 1 204 ? 5.806 7.811 62.941 1.00 19.52 204 PHE A N 1
ATOM 1618 C CA . PHE A 1 204 ? 4.865 7.153 62.044 1.00 19.65 204 PHE A CA 1
ATOM 1619 C C . PHE A 1 204 ? 5.678 6.195 61.151 1.00 19.72 204 PHE A C 1
ATOM 1620 O O . PHE A 1 204 ? 5.496 6.147 59.936 1.00 21.22 204 PHE A O 1
ATOM 1628 N N . PRO A 1 205 ? 6.584 5.411 61.758 1.00 19.55 205 PRO A N 1
ATOM 1629 C CA . PRO A 1 205 ? 7.409 4.472 60.997 1.00 19.92 205 PRO A CA 1
ATOM 1630 C C . PRO A 1 205 ? 6.702 3.159 60.642 1.00 19.48 205 PRO A C 1
ATOM 1631 O O . PRO A 1 205 ? 7.137 2.418 59.746 1.00 19.09 205 PRO A O 1
ATOM 1635 N N . LEU A 1 206 ? 5.611 2.871 61.344 1.00 19.27 206 LEU A N 1
ATOM 1636 C CA . LEU A 1 206 ? 4.875 1.638 61.102 1.00 17.94 206 LEU A CA 1
ATOM 1637 C C . LEU A 1 206 ? 3.537 1.876 60.418 1.00 19.98 206 LEU A C 1
ATOM 1638 O O . LEU A 1 206 ? 2.801 0.932 60.127 1.00 20.64 206 LEU A O 1
ATOM 1643 N N . VAL A 1 207 ? 3.230 3.143 60.165 1.00 19.76 207 VAL A N 1
ATOM 1644 C CA . VAL A 1 207 ? 1.997 3.524 59.483 1.00 21.39 207 VAL A CA 1
ATOM 1645 C C . VAL A 1 207 ? 0.744 2.843 60.045 1.00 22.62 207 VAL A C 1
ATOM 1646 O O . VAL A 1 207 ? 0.001 2.186 59.316 1.00 22.85 207 VAL A O 1
ATOM 1650 N N . SER A 1 208 ? 0.518 3.001 61.344 1.00 25.15 208 SER A N 1
ATOM 1651 C CA . SER A 1 208 ? -0.654 2.435 62.013 1.00 25.69 208 SER A CA 1
ATOM 1652 C C . SER A 1 208 ? -0.701 0.907 61.999 1.00 25.60 208 SER A C 1
ATOM 1653 O O . SER A 1 208 ? -1.780 0.313 62.000 1.00 25.36 208 SER A O 1
ATOM 1656 N N . GLY A 1 209 ? 0.471 0.280 61.995 1.00 23.73 209 GLY A N 1
ATOM 1657 C CA . GLY A 1 209 ? 0.535 -1.168 61.989 1.00 22.32 209 GLY A CA 1
ATOM 1658 C C . GLY A 1 209 ? 0.628 -1.752 60.590 1.00 21.15 209 GLY A C 1
ATOM 1659 O O . GLY A 1 209 ? 0.959 -2.924 60.435 1.00 22.83 209 GLY A O 1
ATOM 1660 N N . LEU A 1 210 ? 0.343 -0.939 59.575 1.00 20.34 210 LEU A N 1
ATOM 1661 C CA . LEU A 1 210 ? 0.398 -1.393 58.183 1.00 21.40 210 LEU A CA 1
ATOM 1662 C C . LEU A 1 210 ? 1.765 -2.018 57.853 1.00 22.29 210 LEU A C 1
ATOM 1663 O O . LEU A 1 210 ? 1.834 -3.041 57.175 1.00 24.74 210 LEU A O 1
ATOM 1668 N N . LEU A 1 211 ? 2.848 -1.413 58.334 1.00 21.56 211 LEU A N 1
ATOM 1669 C CA . LEU A 1 211 ? 4.184 -1.942 58.064 1.00 22.05 211 LEU A CA 1
ATOM 1670 C C . LEU A 1 211 ? 4.678 -2.875 59.168 1.00 23.22 211 LEU A C 1
ATOM 1671 O O . LEU A 1 211 ? 5.858 -3.229 59.204 1.00 24.16 211 LEU A O 1
ATOM 1676 N N . ALA A 1 212 ? 3.783 -3.281 60.063 1.00 22.43 212 ALA A N 1
ATOM 1677 C CA . ALA A 1 212 ? 4.173 -4.168 61.147 1.00 23.11 212 ALA A CA 1
ATOM 1678 C C . ALA A 1 212 ? 3.509 -5.556 61.112 1.00 23.70 212 ALA A C 1
ATOM 1679 O O . ALA A 1 212 ? 3.616 -6.330 62.065 1.00 24.45 212 ALA A O 1
ATOM 1681 N N . GLY A 1 213 ? 2.829 -5.873 60.018 1.00 24.05 213 GLY A N 1
ATOM 1682 C CA . GLY A 1 213 ? 2.183 -7.171 59.907 1.00 25.04 213 GLY A CA 1
ATOM 1683 C C . GLY A 1 213 ? 0.955 -7.341 60.785 1.00 25.72 213 GLY A C 1
ATOM 1684 O O . GLY A 1 213 ? 0.545 -8.459 61.085 1.00 25.17 213 GLY A O 1
ATOM 1685 N N . LYS A 1 214 ? 0.365 -6.223 61.191 1.00 26.33 214 LYS A N 1
ATOM 1686 C CA . LYS A 1 214 ? -0.812 -6.225 62.047 1.00 25.65 214 LYS A CA 1
ATOM 1687 C C . LYS A 1 214 ? -2.074 -6.688 61.317 1.00 25.23 214 LYS A C 1
ATOM 1688 O O . LYS A 1 214 ? -3.027 -7.158 61.942 1.00 24.80 214 LYS A O 1
ATOM 1694 N N . TYR A 1 215 ? -2.079 -6.573 59.995 1.00 24.51 215 TYR A N 1
ATOM 1695 C CA . TYR A 1 215 ? -3.252 -6.945 59.218 1.00 23.86 215 TYR A CA 1
ATOM 1696 C C . TYR A 1 215 ? -2.953 -7.962 58.132 1.00 23.71 215 TYR A C 1
ATOM 1697 O O . TYR A 1 215 ? -1.823 -8.428 57.995 1.00 24.48 215 TYR A O 1
ATOM 1706 N N . THR A 1 216 ? -3.992 -8.320 57.381 1.00 23.69 216 THR A N 1
ATOM 1707 C CA . THR A 1 216 ? -3.880 -9.244 56.260 1.00 23.29 216 THR A CA 1
ATOM 1708 C C . THR A 1 216 ? -4.669 -8.578 55.147 1.00 23.73 216 THR A C 1
ATOM 1709 O O . THR A 1 216 ? -5.281 -7.540 55.367 1.00 22.74 216 THR A O 1
ATOM 1713 N N . GLU A 1 217 ? -4.648 -9.160 53.958 1.00 26.27 217 GLU A N 1
ATOM 1714 C CA . GLU A 1 217 ? -5.371 -8.591 52.838 1.00 29.60 217 GLU A CA 1
ATOM 1715 C C . GLU A 1 217 ? -6.883 -8.608 53.062 1.00 29.81 217 GLU A C 1
ATOM 1716 O O . GLU A 1 217 ? -7.614 -7.834 52.445 1.00 29.96 217 GLU A O 1
ATOM 1722 N N . ASP A 1 218 ? -7.345 -9.480 53.953 1.00 29.00 218 ASP A N 1
ATOM 1723 C CA . ASP A 1 218 ? -8.774 -9.595 54.226 1.00 29.68 218 ASP A CA 1
ATOM 1724 C C . ASP A 1 218 ? -9.276 -8.679 55.337 1.00 28.47 218 ASP A C 1
ATOM 1725 O O . ASP A 1 218 ? -10.479 -8.617 55.595 1.00 28.70 218 ASP A O 1
ATOM 1730 N N . THR A 1 219 ? -8.358 -7.980 55.995 1.00 26.99 219 THR A N 1
ATOM 1731 C CA . THR A 1 219 ? -8.711 -7.075 57.082 1.00 27.74 219 THR A CA 1
ATOM 1732 C C . THR A 1 219 ? -9.653 -5.984 56.601 1.00 29.54 219 THR A C 1
ATOM 1733 O O . THR A 1 219 ? -9.557 -5.519 55.467 1.00 29.66 219 THR A O 1
ATOM 1737 N N . THR A 1 220 ? -10.575 -5.593 57.469 1.00 32.52 220 THR A N 1
ATOM 1738 C CA . THR A 1 220 ? -11.533 -4.543 57.157 1.00 36.37 220 THR A CA 1
ATOM 1739 C C . THR A 1 220 ? -11.749 -3.733 58.418 1.00 38.03 220 THR A C 1
ATOM 1740 O O . THR A 1 220 ? -11.612 -4.249 59.525 1.00 37.84 220 THR A O 1
ATOM 1744 N N . PHE A 1 221 ? -12.087 -2.462 58.243 1.00 41.70 221 PHE A N 1
ATOM 1745 C CA . PHE A 1 221 ? -12.313 -1.569 59.369 1.00 43.99 221 PHE A CA 1
ATOM 1746 C C . PHE A 1 221 ? -13.742 -1.048 59.359 1.00 45.56 221 PHE A C 1
ATOM 1747 O O . PHE A 1 221 ? -14.392 -1.009 58.312 1.00 45.17 221 PHE A O 1
ATOM 1755 N N . PRO A 1 222 ? -14.255 -0.654 60.535 1.00 47.74 222 PRO A N 1
ATOM 1756 C CA . PRO A 1 222 ? -15.620 -0.137 60.666 1.00 49.26 222 PRO A CA 1
ATOM 1757 C C . PRO A 1 222 ? -15.795 1.217 59.983 1.00 50.77 222 PRO A C 1
ATOM 1758 O O . PRO A 1 222 ? -14.834 1.975 59.832 1.00 49.78 222 PRO A O 1
ATOM 1762 N N . GLU A 1 223 ? -17.024 1.510 59.567 1.00 52.21 223 GLU A N 1
ATOM 1763 C CA . GLU A 1 223 ? -17.322 2.788 58.930 1.00 53.98 223 GLU A CA 1
ATOM 1764 C C . GLU A 1 223 ? -16.973 3.900 59.908 1.00 53.10 223 GLU A C 1
ATOM 1765 O O . GLU A 1 223 ? -17.237 3.791 61.105 1.00 53.86 223 GLU A O 1
ATOM 1771 N N . GLY A 1 224 ? -16.370 4.967 59.403 1.00 52.28 224 GLY A N 1
ATOM 1772 C CA . GLY A 1 224 ? -16.001 6.064 60.276 1.00 52.05 224 GLY A CA 1
ATOM 1773 C C . GLY A 1 224 ? -14.581 5.936 60.794 1.00 51.30 224 GLY A C 1
ATOM 1774 O O . GLY A 1 224 ? -14.004 6.906 61.289 1.00 50.44 224 GLY A O 1
ATOM 1775 N N . ASP A 1 225 ? -14.015 4.736 60.695 1.00 51.22 225 ASP A N 1
ATOM 1776 C CA . ASP A 1 225 ? -12.644 4.517 61.142 1.00 51.59 225 ASP A CA 1
ATOM 1777 C C . ASP A 1 225 ? -11.746 5.319 60.205 1.00 51.76 225 ASP A C 1
ATOM 1778 O O . ASP A 1 225 ? -11.726 5.090 58.995 1.00 50.94 225 ASP A O 1
ATOM 1783 N N . LEU A 1 226 ? -11.019 6.275 60.768 1.00 52.97 226 LEU A N 1
ATOM 1784 C CA . LEU A 1 226 ? -10.145 7.119 59.972 1.00 54.15 226 LEU A CA 1
ATOM 1785 C C . LEU A 1 226 ? -9.066 6.355 59.209 1.00 54.37 226 LEU A C 1
ATOM 1786 O O . LEU A 1 226 ? -8.437 6.905 58.306 1.00 54.36 226 LEU A O 1
ATOM 1791 N N . ARG A 1 227 ? -8.856 5.090 59.556 1.00 55.08 227 ARG A N 1
ATOM 1792 C CA . ARG A 1 227 ? -7.840 4.299 58.876 1.00 56.16 227 ARG A CA 1
ATOM 1793 C C . ARG A 1 227 ? -8.204 3.953 57.434 1.00 57.42 227 ARG A C 1
ATOM 1794 O O . ARG A 1 227 ? -7.415 4.205 56.526 1.00 56.98 227 ARG A O 1
ATOM 1802 N N . ASN A 1 228 ? -9.388 3.390 57.209 1.00 59.11 228 ASN A N 1
ATOM 1803 C CA . ASN A 1 228 ? -9.775 3.040 55.846 1.00 60.62 228 ASN A CA 1
ATOM 1804 C C . ASN A 1 228 ? -10.086 4.313 55.072 1.00 61.43 228 ASN A C 1
ATOM 1805 O O . ASN A 1 228 ? -10.969 4.352 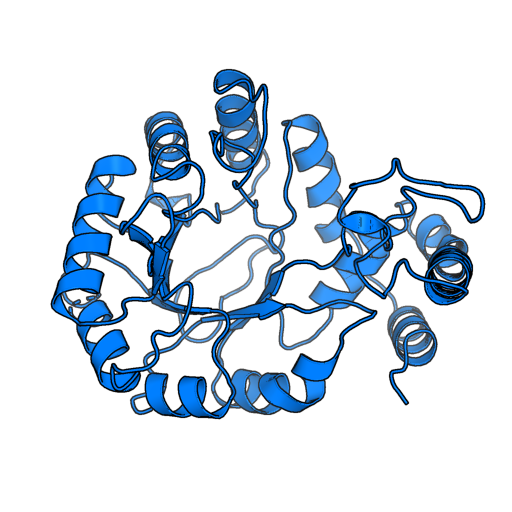54.217 1.00 61.56 228 ASN A O 1
ATOM 1810 N N . GLU A 1 229 ? -9.314 5.348 55.389 1.00 62.17 229 GLU A N 1
ATOM 1811 C CA . GLU A 1 229 ? -9.425 6.661 54.774 1.00 62.46 229 GLU A CA 1
ATOM 1812 C C . GLU A 1 229 ? -8.037 7.320 54.772 1.00 61.74 229 GLU A C 1
ATOM 1813 O O . GLU A 1 229 ? -7.913 8.492 54.429 1.00 61.91 229 GLU A O 1
ATOM 1819 N N . GLN A 1 230 ? -7.002 6.563 55.146 1.00 61.10 230 GLN A N 1
ATOM 1820 C CA . GLN A 1 230 ? -5.637 7.092 55.217 1.00 60.44 230 GLN A CA 1
ATOM 1821 C C . GLN A 1 230 ? -4.945 7.274 53.874 1.00 60.46 230 GLN A C 1
ATOM 1822 O O . GLN A 1 230 ? -4.074 8.134 53.739 1.00 61.31 230 GLN A O 1
ATOM 1828 N N . GLU A 1 231 ? -5.333 6.459 52.899 1.00 59.94 231 GLU A N 1
ATOM 1829 C CA . GLU A 1 231 ? -4.781 6.483 51.539 1.00 61.10 231 GLU A CA 1
ATOM 1830 C C . GLU A 1 231 ? -3.986 5.216 51.315 1.00 59.48 231 GLU A C 1
ATOM 1831 O O . GLU A 1 231 ? -4.300 4.431 50.420 1.00 61.49 231 GLU A O 1
ATOM 1837 N N . HIS A 1 232 ? -2.954 5.017 52.128 1.00 56.59 232 HIS A N 1
ATOM 1838 C CA . HIS A 1 232 ? -2.146 3.813 52.022 1.00 52.76 232 HIS A CA 1
ATOM 1839 C C . HIS A 1 232 ? -3.036 2.630 52.420 1.00 50.42 232 HIS A C 1
ATOM 1840 O O . HIS A 1 232 ? -2.615 1.476 52.372 1.00 49.33 232 HIS A O 1
ATOM 1847 N N . PHE A 1 233 ? -4.270 2.936 52.820 1.00 47.55 233 PHE A N 1
ATOM 1848 C CA . PHE A 1 233 ? -5.246 1.919 53.204 1.00 46.20 233 PHE A CA 1
ATOM 1849 C C . PHE A 1 233 ? -6.376 1.825 52.177 1.00 45.75 233 PHE A C 1
ATOM 1850 O O . PHE A 1 233 ? -7.164 0.882 52.206 1.00 46.34 233 PHE A O 1
ATOM 1858 N N . LYS A 1 234 ? -6.469 2.798 51.276 1.00 46.34 234 LYS A N 1
ATOM 1859 C CA . LYS A 1 234 ? -7.540 2.783 50.279 1.00 48.42 234 LYS A CA 1
ATOM 1860 C C . LYS A 1 234 ? -7.324 1.866 49.087 1.00 49.04 234 LYS A C 1
ATOM 1861 O O . LYS A 1 234 ? -6.195 1.489 48.767 1.00 49.25 234 LYS A O 1
ATOM 1867 N N . GLY A 1 235 ? -8.434 1.522 48.437 1.00 49.65 235 GLY A N 1
ATOM 1868 C CA . GLY A 1 235 ? -8.408 0.654 47.273 1.00 49.59 235 GLY A CA 1
ATOM 1869 C C . GLY A 1 235 ? -7.325 -0.403 47.280 1.00 49.11 235 GLY A C 1
ATOM 1870 O O . GLY A 1 235 ? -7.007 -0.980 48.316 1.00 49.44 235 GLY A O 1
ATOM 1871 N N . GLU A 1 236 ? -6.756 -0.655 46.110 1.00 49.41 236 GLU A N 1
ATOM 1872 C CA . GLU A 1 236 ? -5.702 -1.642 45.960 1.00 50.81 236 GLU A CA 1
ATOM 1873 C C . GLU A 1 236 ? -4.433 -1.295 46.732 1.00 49.35 236 GLU A C 1
ATOM 1874 O O . GLU A 1 236 ? -3.554 -2.145 46.887 1.00 49.85 236 GLU A O 1
ATOM 1880 N N . ARG A 1 237 ? -4.329 -0.055 47.206 1.00 47.56 237 ARG A N 1
ATOM 1881 C CA . ARG A 1 237 ? -3.149 0.370 47.959 1.00 45.18 237 ARG A CA 1
ATOM 1882 C C . ARG A 1 237 ? -2.960 -0.459 49.222 1.00 42.30 237 ARG A C 1
ATOM 1883 O O . ARG A 1 237 ? -1.847 -0.868 49.551 1.00 40.46 237 ARG A O 1
ATOM 1891 N N . PHE A 1 238 ? -4.052 -0.709 49.931 1.00 39.70 238 PHE A N 1
ATOM 1892 C CA . PHE A 1 238 ? -3.982 -1.490 51.154 1.00 38.69 238 PHE A CA 1
ATOM 1893 C C . PHE A 1 238 ? -3.449 -2.900 50.899 1.00 37.82 238 PHE A C 1
ATOM 1894 O O . PHE A 1 238 ? -2.434 -3.303 51.476 1.00 37.06 238 PHE A O 1
ATOM 1902 N N . LYS A 1 239 ? -4.138 -3.652 50.045 1.00 36.93 239 LYS A N 1
ATOM 1903 C CA . LYS A 1 239 ? -3.718 -5.015 49.724 1.00 35.56 239 LYS A CA 1
ATOM 1904 C C . LYS A 1 239 ? -2.295 -5.044 49.180 1.00 34.22 239 LYS A C 1
ATOM 1905 O O . LYS A 1 239 ? -1.501 -5.921 49.521 1.00 32.65 239 LYS A O 1
ATOM 1911 N N . GLU A 1 240 ? -1.993 -4.079 48.317 1.00 33.00 240 GLU A N 1
ATOM 1912 C CA . GLU A 1 240 ? -0.677 -3.976 47.700 1.00 32.45 240 GLU A CA 1
ATOM 1913 C C . GLU A 1 240 ? 0.430 -3.847 48.740 1.00 28.54 240 GLU A C 1
ATOM 1914 O O . GLU A 1 240 ? 1.460 -4.525 48.648 1.00 27.61 240 GLU A O 1
ATOM 1920 N N . ASN A 1 241 ? 0.217 -2.981 49.727 1.00 24.48 241 ASN A N 1
ATOM 1921 C CA . ASN A 1 241 ? 1.215 -2.765 50.770 1.00 23.27 241 ASN A CA 1
ATOM 1922 C C . ASN A 1 241 ? 1.321 -3.954 51.715 1.00 23.65 241 ASN A C 1
ATOM 1923 O O . ASN A 1 241 ? 2.404 -4.255 52.217 1.00 22.97 241 ASN A O 1
ATOM 1928 N N . ILE A 1 242 ? 0.198 -4.628 51.960 1.00 24.28 242 ILE A N 1
ATOM 1929 C CA . ILE A 1 242 ? 0.188 -5.798 52.837 1.00 24.27 242 ILE A CA 1
ATOM 1930 C C . ILE A 1 242 ? 1.006 -6.888 52.158 1.00 24.27 242 ILE A C 1
ATOM 1931 O O . ILE A 1 242 ? 1.877 -7.511 52.764 1.00 24.81 242 ILE A O 1
ATOM 1936 N N . ARG A 1 243 ? 0.719 -7.109 50.883 1.00 24.64 243 ARG A N 1
ATOM 1937 C CA . ARG A 1 243 ? 1.415 -8.130 50.126 1.00 25.91 243 ARG A CA 1
ATOM 1938 C C . ARG A 1 243 ? 2.886 -7.755 49.942 1.00 25.94 243 ARG A C 1
ATOM 1939 O O . ARG A 1 243 ? 3.740 -8.622 49.778 1.00 26.42 243 ARG A O 1
ATOM 1947 N N . LYS A 1 244 ? 3.180 -6.460 49.999 1.00 25.86 244 LYS A N 1
ATOM 1948 C CA . LYS A 1 244 ? 4.545 -5.979 49.813 1.00 26.14 244 LYS A CA 1
ATOM 1949 C C . LYS A 1 244 ? 5.358 -6.028 51.099 1.00 24.93 244 LYS A C 1
ATOM 1950 O O . LYS A 1 244 ? 6.570 -6.235 51.073 1.00 25.55 244 LYS A O 1
ATOM 1956 N N . VAL A 1 245 ? 4.686 -5.832 52.225 1.00 22.93 245 VAL A N 1
ATOM 1957 C CA . VAL A 1 245 ? 5.349 -5.871 53.516 1.00 20.48 245 VAL A CA 1
ATOM 1958 C C . VAL A 1 245 ? 5.731 -7.311 53.821 1.00 20.53 245 VAL A C 1
ATOM 1959 O O . VAL A 1 245 ? 6.810 -7.573 54.352 1.00 20.67 245 VAL A O 1
ATOM 1963 N N . ASN A 1 246 ? 4.848 -8.243 53.470 1.00 20.14 246 ASN A N 1
ATOM 1964 C CA . ASN A 1 246 ? 5.107 -9.661 53.721 1.00 19.78 246 ASN A CA 1
ATOM 1965 C C . ASN A 1 246 ? 6.367 -10.186 53.048 1.00 19.19 246 ASN A C 1
ATOM 1966 O O . ASN A 1 246 ? 6.901 -11.209 53.460 1.00 20.06 246 ASN A O 1
ATOM 1971 N N . LYS A 1 247 ? 6.839 -9.499 52.014 1.00 18.68 247 LYS A N 1
ATOM 1972 C CA . LYS A 1 247 ? 8.049 -9.931 51.331 1.00 19.57 247 LYS A CA 1
ATOM 1973 C C . LYS A 1 247 ? 9.281 -9.745 52.224 1.00 20.13 247 LYS A C 1
ATOM 1974 O O . LYS A 1 247 ? 10.387 -10.104 51.832 1.00 22.28 247 LYS A O 1
ATOM 1980 N N . LEU A 1 248 ? 9.071 -9.185 53.418 1.00 19.67 248 LEU A N 1
ATOM 1981 C CA . LEU A 1 248 ? 10.139 -8.968 54.399 1.00 19.01 248 LEU A CA 1
ATOM 1982 C C . LEU A 1 248 ? 10.179 -10.123 55.401 1.00 20.61 248 LEU A C 1
ATOM 1983 O O . LEU A 1 248 ? 11.092 -10.212 56.224 1.00 20.71 248 LEU A O 1
ATOM 1988 N N . ALA A 1 249 ? 9.178 -10.998 55.334 1.00 19.54 249 ALA A N 1
ATOM 1989 C CA . ALA A 1 249 ? 9.089 -12.151 56.229 1.00 20.43 249 ALA A CA 1
ATOM 1990 C C . ALA A 1 249 ? 10.382 -12.973 56.292 1.00 20.43 249 ALA A C 1
ATOM 1991 O O . ALA A 1 249 ? 10.841 -13.330 57.374 1.00 21.74 249 ALA A O 1
ATOM 1993 N N . PRO A 1 250 ? 10.970 -13.305 55.132 1.00 21.17 250 PRO A N 1
ATOM 1994 C CA . PRO A 1 250 ? 12.212 -14.092 55.143 1.00 21.33 250 PRO A CA 1
ATOM 1995 C C . PRO A 1 250 ? 13.338 -13.424 55.936 1.00 21.58 250 PRO A C 1
ATOM 1996 O O . PRO A 1 250 ? 14.004 -14.070 56.740 1.00 22.69 250 PRO A O 1
ATOM 2000 N N . ILE A 1 251 ? 13.540 -12.126 55.713 1.00 21.73 251 ILE A N 1
ATOM 2001 C CA . ILE A 1 251 ? 14.590 -11.390 56.402 1.00 20.63 251 ILE A CA 1
ATOM 2002 C C . ILE A 1 251 ? 14.349 -11.421 57.897 1.00 21.62 251 ILE A C 1
ATOM 2003 O O . ILE A 1 251 ? 15.286 -11.555 58.686 1.00 20.38 251 ILE A O 1
ATOM 2008 N N . ALA A 1 252 ? 13.082 -11.309 58.282 1.00 22.27 252 ALA A N 1
ATOM 2009 C CA . ALA A 1 252 ? 12.707 -11.333 59.689 1.00 23.29 252 ALA A CA 1
ATOM 2010 C C . ALA A 1 252 ? 13.087 -12.693 60.253 1.00 24.93 252 ALA A C 1
ATOM 2011 O O . ALA A 1 252 ? 13.725 -12.785 61.300 1.00 24.08 252 ALA A O 1
ATOM 2013 N N . GLU A 1 253 ? 12.687 -13.746 59.545 1.00 28.13 253 GLU A N 1
ATOM 2014 C CA . GLU A 1 253 ? 12.998 -15.106 59.965 1.00 31.36 253 GLU A CA 1
ATOM 2015 C C . GLU A 1 253 ? 14.507 -15.218 60.134 1.00 30.80 253 GLU A C 1
ATOM 2016 O O . GLU A 1 253 ? 14.994 -15.644 61.174 1.00 31.20 253 GLU A O 1
ATOM 2022 N N . LYS A 1 254 ? 15.236 -14.805 59.106 1.00 30.08 254 LYS A N 1
ATOM 2023 C CA . LYS A 1 254 ? 16.690 -14.858 59.121 1.00 29.19 254 LYS A CA 1
ATOM 2024 C C . LYS A 1 254 ? 17.289 -14.306 60.411 1.00 28.85 254 LYS A C 1
ATOM 2025 O O . LYS A 1 254 ? 18.158 -14.931 61.009 1.00 29.68 254 LYS A O 1
ATOM 2031 N N . HIS A 1 255 ? 16.809 -13.146 60.847 1.00 28.89 255 HIS A N 1
ATOM 2032 C CA . HIS A 1 255 ? 17.323 -12.508 62.055 1.00 28.37 255 HIS A CA 1
ATOM 2033 C C . HIS A 1 255 ? 16.550 -12.858 63.331 1.00 29.84 255 HIS A C 1
ATOM 2034 O O . HIS A 1 255 ? 16.789 -12.273 64.390 1.00 30.38 255 HIS A O 1
ATOM 2041 N N . ASN A 1 256 ? 15.627 -13.810 63.228 1.00 29.72 256 ASN A N 1
ATOM 2042 C CA . ASN A 1 256 ? 14.819 -14.254 64.369 1.00 30.20 256 ASN A CA 1
ATOM 2043 C C . ASN A 1 256 ? 14.036 -13.146 65.069 1.00 28.98 256 ASN A C 1
ATOM 2044 O O . ASN A 1 256 ? 13.965 -13.113 66.300 1.00 27.11 256 ASN A O 1
ATOM 2049 N N . VAL A 1 257 ? 13.458 -12.242 64.284 1.00 26.32 257 VAL A N 1
ATOM 2050 C CA . VAL A 1 257 ? 12.653 -11.150 64.825 1.00 25.48 257 VAL A CA 1
ATOM 2051 C C . VAL A 1 257 ? 11.386 -11.046 63.985 1.00 24.91 257 VAL A C 1
ATOM 2052 O O . VAL A 1 257 ? 11.089 -11.944 63.201 1.00 26.96 257 VAL A O 1
ATOM 2056 N N . ASP A 1 258 ? 10.633 -9.965 64.145 1.00 23.75 258 ASP A N 1
ATOM 2057 C CA . ASP A 1 258 ? 9.408 -9.804 63.371 1.00 22.77 258 ASP A CA 1
ATOM 2058 C C . ASP A 1 258 ? 9.591 -8.721 62.319 1.00 23.23 258 ASP A C 1
ATOM 2059 O O . ASP A 1 258 ? 10.571 -7.968 62.354 1.00 22.74 258 ASP A O 1
ATOM 2064 N N . ILE A 1 259 ? 8.653 -8.646 61.382 1.00 21.33 259 ILE A N 1
ATOM 2065 C CA . ILE A 1 259 ? 8.730 -7.647 60.331 1.00 23.15 259 ILE A CA 1
ATOM 2066 C C . ILE A 1 259 ? 8.915 -6.234 60.885 1.00 23.63 259 ILE A C 1
ATOM 2067 O O . ILE A 1 259 ? 9.751 -5.480 60.394 1.00 23.66 259 ILE A O 1
ATOM 2072 N N . PRO A 1 260 ? 8.150 -5.859 61.925 1.00 24.51 260 PRO A N 1
ATOM 2073 C CA . PRO A 1 260 ? 8.328 -4.504 62.459 1.00 22.55 260 PRO A CA 1
ATOM 2074 C C . PRO A 1 260 ? 9.765 -4.230 62.903 1.00 21.14 260 PRO A C 1
ATOM 2075 O O . PRO A 1 260 ? 10.276 -3.131 62.714 1.00 22.50 260 PRO A O 1
ATOM 2079 N N . HIS A 1 261 ? 10.426 -5.228 63.479 1.00 21.12 261 HIS A N 1
ATOM 2080 C CA . HIS A 1 261 ? 11.814 -5.043 63.916 1.00 20.48 261 HIS A CA 1
ATOM 2081 C C . HIS A 1 261 ? 12.730 -4.764 62.732 1.00 19.03 261 HIS A C 1
ATOM 2082 O O . HIS A 1 261 ? 13.627 -3.925 62.817 1.00 17.38 261 HIS A O 1
ATOM 2089 N N . ILE A 1 262 ? 12.507 -5.478 61.632 1.00 17.76 262 ILE A N 1
ATOM 2090 C CA . ILE A 1 262 ? 13.317 -5.299 60.432 1.00 16.50 262 ILE A CA 1
ATOM 2091 C C . ILE A 1 262 ? 13.062 -3.923 59.831 1.00 16.45 262 ILE A C 1
ATOM 2092 O O . ILE A 1 262 ? 13.998 -3.213 59.451 1.00 14.43 262 ILE A O 1
ATOM 2097 N N . VAL A 1 263 ? 11.787 -3.558 59.742 1.00 13.82 263 VAL A N 1
ATOM 2098 C CA . VAL A 1 263 ? 11.407 -2.272 59.194 1.00 13.67 263 VAL A CA 1
ATOM 2099 C C . VAL A 1 263 ? 12.092 -1.160 59.969 1.00 13.66 263 VAL A C 1
ATOM 2100 O O . VAL A 1 263 ? 12.745 -0.303 59.382 1.00 16.60 263 VAL A O 1
ATOM 2104 N N . LEU A 1 264 ? 11.946 -1.177 61.289 1.00 12.86 264 LEU A N 1
ATOM 2105 C CA . LEU A 1 264 ? 12.566 -0.163 62.129 1.00 12.48 264 LEU A CA 1
ATOM 2106 C C . LEU A 1 264 ? 14.097 -0.210 62.046 1.00 13.14 264 LEU A C 1
ATOM 2107 O O . LEU A 1 264 ? 14.745 0.830 61.976 1.00 15.26 264 LEU A O 1
ATOM 2112 N N . ALA A 1 265 ? 14.679 -1.406 62.057 1.00 12.65 265 ALA A N 1
ATOM 2113 C CA . ALA A 1 265 ? 16.132 -1.524 61.971 1.00 13.64 265 ALA A CA 1
ATOM 2114 C C . ALA A 1 265 ? 16.603 -0.841 60.692 1.00 15.64 265 ALA A C 1
ATOM 2115 O O . ALA A 1 265 ? 17.650 -0.196 60.672 1.00 16.72 265 ALA A O 1
ATOM 2117 N N . TRP A 1 266 ? 15.819 -0.976 59.626 1.00 14.88 266 TRP A N 1
ATOM 2118 C CA . TRP A 1 266 ? 16.169 -0.351 58.359 1.00 15.54 266 TRP A CA 1
ATOM 2119 C C . TRP A 1 266 ? 16.298 1.173 58.558 1.00 15.60 266 TRP A C 1
ATOM 2120 O O . TRP A 1 266 ? 17.318 1.764 58.185 1.00 13.73 266 TRP A O 1
ATOM 2131 N N . TYR A 1 267 ? 15.273 1.795 59.152 1.00 14.66 267 TYR A N 1
ATOM 2132 C CA . TYR A 1 267 ? 15.295 3.238 59.412 1.00 13.45 267 TYR A CA 1
ATOM 2133 C C . TYR A 1 267 ? 16.543 3.593 60.205 1.00 13.07 267 TYR A C 1
ATOM 2134 O O . TYR A 1 267 ? 17.261 4.528 59.867 1.00 14.41 267 TYR A O 1
ATOM 2143 N N . LEU A 1 268 ? 16.799 2.843 61.268 1.00 13.46 268 LEU A N 1
ATOM 2144 C CA . LEU A 1 268 ? 17.968 3.096 62.098 1.00 14.57 268 LEU A CA 1
ATOM 2145 C C . LEU A 1 268 ? 19.262 3.020 61.312 1.00 14.26 268 LEU A C 1
ATOM 2146 O O . LEU A 1 268 ? 20.207 3.717 61.627 1.00 14.70 268 LEU A O 1
ATOM 2151 N N . ALA A 1 269 ? 19.302 2.169 60.291 1.00 16.80 269 ALA A N 1
ATOM 2152 C CA . ALA A 1 269 ? 20.501 2.007 59.472 1.00 18.31 269 ALA A CA 1
ATOM 2153 C C . ALA A 1 269 ? 20.828 3.240 58.630 1.00 20.32 269 ALA A C 1
ATOM 2154 O O . ALA A 1 269 ? 21.937 3.366 58.106 1.00 20.75 269 ALA A O 1
ATOM 2156 N N . ARG A 1 270 ? 19.860 4.139 58.485 1.00 21.49 270 ARG A N 1
ATOM 2157 C CA . ARG A 1 270 ? 20.079 5.353 57.710 1.00 22.50 270 ARG A CA 1
ATOM 2158 C C . ARG A 1 270 ? 21.100 6.201 58.442 1.00 22.28 270 ARG A C 1
ATOM 2159 O O . ARG A 1 270 ? 20.958 6.460 59.628 1.00 20.39 270 ARG A O 1
ATOM 2167 N N . PRO A 1 271 ? 22.162 6.621 57.746 1.00 22.74 271 PRO A N 1
ATOM 2168 C CA . PRO A 1 271 ? 23.188 7.447 58.386 1.00 23.15 271 PRO A CA 1
ATOM 2169 C C . PRO A 1 271 ? 22.588 8.661 59.095 1.00 23.37 271 PRO A C 1
ATOM 2170 O O . PRO A 1 271 ? 23.074 9.081 60.142 1.00 24.45 271 PRO A O 1
ATOM 2174 N N . GLU A 1 272 ? 21.507 9.193 58.530 1.00 22.63 272 GLU A N 1
ATOM 2175 C CA . GLU A 1 272 ? 20.856 10.386 59.059 1.00 21.82 272 GLU A CA 1
ATOM 2176 C C . GLU A 1 272 ? 19.970 10.221 60.290 1.00 21.80 272 GLU A C 1
ATOM 2177 O O . GLU A 1 272 ? 19.542 11.220 60.872 1.00 21.25 272 GLU A O 1
ATOM 2183 N N . ILE A 1 273 ? 19.698 8.980 60.690 1.00 18.99 273 ILE A N 1
ATOM 2184 C CA . ILE A 1 273 ? 18.855 8.731 61.860 1.00 18.58 273 ILE A CA 1
ATOM 2185 C C . ILE A 1 273 ? 19.639 8.070 62.986 1.00 17.81 273 ILE A C 1
ATOM 2186 O O . ILE A 1 273 ? 20.293 7.069 62.773 1.00 18.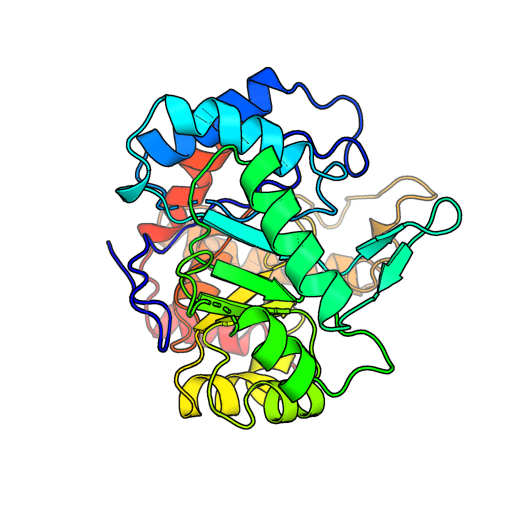81 273 ILE A O 1
ATOM 2191 N N . ASP A 1 274 ? 19.562 8.621 64.190 1.00 19.11 274 ASP A N 1
ATOM 2192 C CA . ASP A 1 274 ? 20.306 8.049 65.312 1.00 18.55 274 ASP A CA 1
ATOM 2193 C C . ASP A 1 274 ? 19.432 7.292 66.306 1.00 19.18 274 ASP A C 1
ATOM 2194 O O . ASP A 1 274 ? 19.906 6.394 67.003 1.00 19.16 274 ASP A O 1
ATOM 2199 N N . ILE A 1 275 ? 18.158 7.659 66.375 1.00 18.07 275 ILE A N 1
ATOM 2200 C CA . ILE A 1 275 ? 17.253 7.016 67.314 1.00 17.19 275 ILE A CA 1
ATOM 2201 C C . ILE A 1 275 ? 15.812 6.983 66.805 1.00 16.72 275 ILE A C 1
ATOM 2202 O O . ILE A 1 275 ? 15.401 7.830 66.008 1.00 15.67 275 ILE A O 1
ATOM 2207 N N . LEU A 1 276 ? 15.062 5.984 67.262 1.00 17.11 276 LEU A N 1
ATOM 2208 C CA . LEU A 1 276 ? 13.653 5.823 66.905 1.00 14.80 276 LEU A CA 1
ATOM 2209 C C . LEU A 1 276 ? 12.835 6.052 68.160 1.00 14.22 276 LEU A C 1
ATOM 2210 O O . LEU A 1 276 ? 13.338 5.907 69.267 1.00 14.15 276 LEU A O 1
ATOM 2215 N N . ILE A 1 277 ? 11.570 6.417 67.995 1.00 17.44 277 ILE A N 1
ATOM 2216 C CA . ILE A 1 277 ? 10.710 6.645 69.147 1.00 17.59 277 ILE A CA 1
ATOM 2217 C C . ILE A 1 277 ? 9.405 5.873 69.035 1.00 19.39 277 ILE A C 1
ATOM 2218 O O . ILE A 1 277 ? 8.322 6.453 69.044 1.00 18.14 277 ILE A O 1
ATOM 2223 N N . PRO A 1 278 ? 9.497 4.539 68.930 1.00 22.81 278 PRO A N 1
ATOM 2224 C CA . PRO A 1 278 ? 8.299 3.705 68.822 1.00 22.99 278 PRO A CA 1
ATOM 2225 C C . PRO A 1 278 ? 7.419 3.873 70.054 1.00 25.45 278 PRO A C 1
ATOM 2226 O O . PRO A 1 278 ? 7.918 4.002 71.182 1.00 23.56 278 PRO A O 1
ATOM 2230 N N . GLY A 1 279 ? 6.108 3.874 69.824 1.00 26.90 279 GLY A N 1
ATOM 2231 C 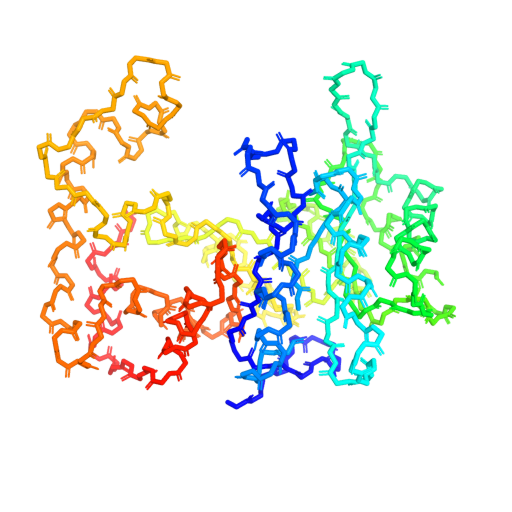CA . GLY A 1 279 ? 5.157 4.038 70.909 1.00 28.88 279 GLY A CA 1
ATOM 2232 C C . GLY A 1 279 ? 4.913 2.755 71.677 1.00 28.97 279 GLY A C 1
ATOM 2233 O O . GLY A 1 279 ? 5.525 1.725 71.398 1.00 29.66 279 GLY A O 1
ATOM 2234 N N . ALA A 1 280 ? 4.021 2.825 72.657 1.00 29.24 280 ALA A N 1
ATOM 2235 C CA . ALA A 1 280 ? 3.689 1.664 73.479 1.00 30.41 280 ALA A CA 1
ATOM 2236 C C . ALA A 1 280 ? 2.659 2.029 74.539 1.00 30.88 280 ALA A C 1
ATOM 2237 O O . ALA A 1 280 ? 2.589 3.175 74.991 1.00 30.65 280 ALA A O 1
ATOM 2239 N N . LYS A 1 281 ? 1.859 1.045 74.931 1.00 31.57 281 LYS A N 1
ATOM 2240 C CA . LYS A 1 281 ? 0.843 1.256 75.946 1.00 30.95 281 LYS A CA 1
ATOM 2241 C C . LYS A 1 281 ? 1.255 0.536 77.218 1.00 29.88 281 LYS A C 1
ATOM 2242 O O . LYS A 1 281 ? 0.987 1.010 78.322 1.00 29.52 281 LYS A O 1
ATOM 2248 N N . ARG A 1 282 ? 1.930 -0.601 77.056 1.00 29.30 282 ARG A N 1
ATOM 2249 C CA . ARG A 1 282 ? 2.378 -1.404 78.193 1.00 28.93 282 ARG A CA 1
ATOM 2250 C C . ARG A 1 282 ? 3.885 -1.676 78.227 1.00 30.16 282 ARG A C 1
ATOM 2251 O O . ARG A 1 282 ? 4.576 -1.595 77.210 1.00 28.89 282 ARG A O 1
ATOM 2259 N N . ALA A 1 283 ? 4.374 -2.020 79.416 1.00 30.63 283 ALA A N 1
ATOM 2260 C CA . ALA A 1 283 ? 5.781 -2.329 79.645 1.00 31.82 283 ALA A CA 1
ATOM 2261 C C . ALA A 1 283 ? 6.307 -3.405 78.690 1.00 33.01 283 ALA A C 1
ATOM 2262 O O . ALA A 1 283 ? 7.320 -3.206 78.016 1.00 32.36 283 ALA A O 1
ATOM 2264 N N . ASP A 1 284 ? 5.615 -4.543 78.644 1.00 34.13 284 ASP A N 1
ATOM 2265 C CA . ASP A 1 284 ? 6.000 -5.670 77.789 1.00 35.02 284 ASP A CA 1
ATOM 2266 C C . ASP A 1 284 ? 6.237 -5.276 76.336 1.00 34.37 284 ASP A C 1
ATOM 2267 O O . ASP A 1 284 ? 7.111 -5.824 75.666 1.00 35.40 284 ASP A O 1
ATOM 2272 N N . GLN A 1 285 ? 5.442 -4.333 75.851 1.00 34.26 285 GLN A N 1
ATOM 2273 C CA . GLN A 1 285 ? 5.570 -3.864 74.483 1.00 34.36 285 GLN A CA 1
ATOM 2274 C C . GLN A 1 285 ? 6.894 -3.137 74.317 1.00 35.48 285 GLN A C 1
ATOM 2275 O O . GLN A 1 285 ? 7.525 -3.201 73.264 1.00 36.31 285 GLN A O 1
ATOM 2281 N N . LEU A 1 286 ? 7.302 -2.428 75.364 1.00 36.57 286 LEU A N 1
ATOM 2282 C CA . LEU A 1 286 ? 8.559 -1.690 75.346 1.00 37.19 286 LEU A CA 1
ATOM 2283 C C . LEU A 1 286 ? 9.711 -2.683 75.220 1.00 36.21 286 LEU A C 1
ATOM 2284 O O . LEU A 1 286 ? 10.629 -2.497 74.420 1.00 35.24 286 LEU A O 1
ATOM 2289 N N . ILE A 1 287 ? 9.648 -3.751 76.004 1.00 36.05 287 ILE A N 1
ATOM 2290 C CA . ILE A 1 287 ? 10.694 -4.759 75.979 1.00 36.92 287 ILE A CA 1
ATOM 2291 C C . ILE A 1 287 ? 10.815 -5.380 74.589 1.00 35.97 287 ILE A C 1
ATOM 2292 O O . ILE A 1 287 ? 11.880 -5.851 74.197 1.00 36.34 287 ILE A O 1
ATOM 2297 N N . ASP A 1 288 ? 9.728 -5.353 73.831 1.00 35.41 288 ASP A N 1
ATOM 2298 C CA . ASP A 1 288 ? 9.748 -5.905 72.484 1.00 34.65 288 ASP A CA 1
ATOM 2299 C C . ASP A 1 288 ? 10.304 -4.887 71.469 1.00 33.70 288 ASP A C 1
ATOM 2300 O O . ASP A 1 288 ? 10.883 -5.271 70.451 1.00 32.01 288 ASP A O 1
ATOM 2305 N N . ASN A 1 289 ? 10.130 -3.596 71.755 1.00 30.97 289 ASN A N 1
ATOM 2306 C CA . ASN A 1 289 ? 10.636 -2.550 70.870 1.00 29.65 289 ASN A CA 1
ATOM 2307 C C . ASN A 1 289 ? 12.158 -2.515 70.909 1.00 28.87 289 ASN A C 1
ATOM 2308 O O . ASN A 1 289 ? 12.820 -2.329 69.890 1.00 30.01 289 ASN A O 1
ATOM 2313 N N . ILE A 1 290 ? 12.704 -2.681 72.103 1.00 26.80 290 ILE A N 1
ATOM 2314 C CA . ILE A 1 290 ? 14.137 -2.651 72.310 1.00 25.50 290 ILE A CA 1
ATOM 2315 C C . ILE A 1 290 ? 14.899 -3.683 71.487 1.00 25.33 290 ILE A C 1
ATOM 2316 O O . ILE A 1 290 ? 16.054 -3.465 71.126 1.00 24.51 290 ILE A O 1
ATOM 2321 N N . LYS A 1 291 ? 14.252 -4.801 71.177 1.00 26.08 291 LYS A N 1
ATOM 2322 C CA . LYS A 1 291 ? 14.896 -5.860 70.402 1.00 25.15 291 LYS A CA 1
ATOM 2323 C C . LYS A 1 291 ? 15.397 -5.337 69.048 1.00 23.06 291 LYS A C 1
ATOM 2324 O O . LYS A 1 291 ? 16.318 -5.900 68.454 1.00 21.68 291 LYS A O 1
ATOM 2330 N N . THR A 1 292 ? 14.786 -4.258 68.570 1.00 20.12 292 THR A N 1
ATOM 2331 C CA . THR A 1 292 ? 15.165 -3.651 67.301 1.00 18.86 292 THR A CA 1
ATOM 2332 C C . THR A 1 292 ? 16.646 -3.293 67.312 1.00 21.14 292 THR A C 1
ATOM 2333 O O . THR A 1 292 ? 17.330 -3.394 66.291 1.00 20.92 292 THR A O 1
ATOM 2337 N N . ALA A 1 293 ? 17.133 -2.878 68.476 1.00 20.17 293 ALA A N 1
ATOM 2338 C CA . ALA A 1 293 ? 18.524 -2.494 68.640 1.00 22.14 293 ALA A CA 1
ATOM 2339 C C . ALA A 1 293 ? 19.500 -3.661 68.473 1.00 23.67 293 ALA A C 1
ATOM 2340 O O . ALA A 1 293 ? 20.685 -3.447 68.260 1.00 22.93 293 ALA A O 1
ATOM 2342 N N . ASP A 1 294 ? 19.007 -4.891 68.567 1.00 25.31 294 ASP A N 1
ATOM 2343 C CA . ASP A 1 294 ? 19.876 -6.055 68.435 1.00 26.52 294 ASP A CA 1
ATOM 2344 C C . ASP A 1 294 ? 20.011 -6.487 66.992 1.00 25.80 294 ASP A C 1
ATOM 2345 O O . ASP A 1 294 ? 20.824 -7.353 66.668 1.00 25.51 294 ASP A O 1
ATOM 2350 N N . VAL A 1 295 ? 19.210 -5.884 66.125 1.00 23.72 295 VAL A N 1
ATOM 2351 C CA . VAL A 1 295 ? 19.242 -6.233 64.716 1.00 22.63 295 VAL A CA 1
ATOM 2352 C C . VAL A 1 295 ? 20.381 -5.577 63.949 1.00 22.10 295 VAL A C 1
ATOM 2353 O O . VAL A 1 295 ? 20.718 -4.423 64.179 1.00 23.32 295 VAL A O 1
ATOM 2357 N N . THR A 1 296 ? 20.971 -6.340 63.043 1.00 22.19 296 THR A N 1
ATOM 2358 C CA . THR A 1 296 ? 22.035 -5.845 62.194 1.00 23.64 296 THR A CA 1
ATOM 2359 C C . THR A 1 296 ? 21.764 -6.414 60.812 1.00 25.56 296 THR A C 1
ATOM 2360 O O . THR A 1 296 ? 22.066 -7.576 60.531 1.00 26.73 296 THR A O 1
ATOM 2364 N N . LEU A 1 297 ? 21.153 -5.594 59.967 1.00 25.85 297 LEU A N 1
ATOM 2365 C CA . LEU A 1 297 ? 20.831 -5.985 58.610 1.00 26.13 297 LEU A CA 1
ATOM 2366 C C . LEU A 1 297 ? 22.105 -5.972 57.766 1.00 27.55 297 LEU A C 1
ATOM 2367 O O . LEU A 1 297 ? 23.026 -5.192 58.025 1.00 28.73 297 LEU A O 1
ATOM 2372 N N . SER A 1 298 ? 22.166 -6.843 56.766 1.00 27.82 298 SER A N 1
ATOM 2373 C CA . SER A 1 298 ? 23.330 -6.893 55.888 1.00 27.24 298 SER A CA 1
ATOM 2374 C C . SER A 1 298 ? 23.142 -5.803 54.841 1.00 27.78 298 SER A C 1
ATOM 2375 O O . SER A 1 298 ? 22.031 -5.304 54.653 1.00 29.13 298 SER A O 1
ATOM 2378 N N . GLN A 1 299 ? 24.215 -5.420 54.164 1.00 26.94 299 GLN A N 1
ATOM 2379 C CA . GLN A 1 299 ? 24.083 -4.396 53.149 1.00 28.40 299 GLN A CA 1
ATOM 2380 C C . GLN A 1 299 ? 23.131 -4.945 52.100 1.00 27.29 299 GLN A C 1
ATOM 2381 O O . GLN A 1 299 ? 22.368 -4.205 51.480 1.00 27.04 299 GLN A O 1
ATOM 2387 N N . GLU A 1 300 ? 23.164 -6.262 51.941 1.00 26.51 300 GLU A N 1
ATOM 2388 C CA . GLU A 1 300 ? 22.307 -6.955 50.992 1.00 27.26 300 GLU A CA 1
ATOM 2389 C C . GLU A 1 300 ? 20.825 -6.790 51.385 1.00 26.47 300 GLU A C 1
ATOM 2390 O O . GLU A 1 300 ? 19.977 -6.525 50.532 1.00 23.58 300 GLU A O 1
ATOM 2396 N N . ASP A 1 301 ? 20.520 -6.946 52.672 1.00 24.15 301 ASP A N 1
ATOM 2397 C CA . ASP A 1 301 ? 19.143 -6.800 53.144 1.00 24.34 301 ASP A CA 1
ATOM 2398 C C . ASP A 1 301 ? 18.642 -5.370 52.943 1.00 24.65 301 ASP A C 1
ATOM 2399 O O . ASP A 1 301 ? 17.535 -5.149 52.450 1.00 25.59 301 ASP A O 1
ATOM 2404 N N . ILE A 1 302 ? 19.471 -4.411 53.343 1.00 22.92 302 ILE A N 1
ATOM 2405 C CA . ILE A 1 302 ? 19.156 -2.990 53.248 1.00 21.81 302 ILE A CA 1
ATOM 2406 C C . ILE A 1 302 ? 18.850 -2.549 51.816 1.00 21.10 302 ILE A C 1
ATOM 2407 O O . ILE A 1 302 ? 17.924 -1.771 51.576 1.00 19.05 302 ILE A O 1
ATOM 2412 N N . SER A 1 303 ? 19.636 -3.049 50.870 1.00 20.12 303 SER A N 1
ATOM 2413 C CA . SER A 1 303 ? 19.450 -2.713 49.468 1.00 19.49 303 SER A CA 1
ATOM 2414 C C . SER A 1 303 ? 18.127 -3.267 48.938 1.00 19.13 303 SER A C 1
ATOM 2415 O O . SER A 1 303 ? 17.390 -2.583 48.234 1.00 19.78 303 SER A O 1
ATOM 2418 N N . PHE A 1 304 ? 17.844 -4.519 49.270 1.00 18.68 304 PHE A N 1
ATOM 2419 C CA . PHE A 1 304 ? 16.622 -5.167 48.827 1.00 17.98 304 PHE A CA 1
ATOM 2420 C C . PHE A 1 304 ? 15.407 -4.372 49.283 1.00 16.40 304 PHE A C 1
ATOM 2421 O O . PHE A 1 304 ? 14.519 -4.070 48.496 1.00 15.16 304 PHE A O 1
ATOM 2429 N N . ILE A 1 305 ? 15.385 -4.043 50.569 1.00 15.78 305 ILE A N 1
ATOM 2430 C CA . ILE A 1 305 ? 14.294 -3.291 51.149 1.00 15.76 305 ILE A CA 1
ATOM 2431 C C . ILE A 1 305 ? 14.163 -1.939 50.459 1.00 17.92 305 ILE A C 1
ATOM 2432 O O . ILE A 1 305 ? 13.053 -1.504 50.139 1.00 19.30 305 ILE A O 1
ATOM 2437 N N . ASP A 1 306 ? 15.302 -1.291 50.222 1.00 18.80 306 ASP A N 1
ATOM 2438 C CA . ASP A 1 306 ? 15.351 0.001 49.547 1.00 19.21 306 ASP A CA 1
ATOM 2439 C C . ASP A 1 306 ? 14.707 -0.083 48.174 1.00 19.99 306 ASP A C 1
ATOM 2440 O O . ASP A 1 306 ? 13.898 0.766 47.807 1.00 20.10 306 ASP A O 1
ATOM 2445 N N . LYS A 1 307 ? 15.078 -1.105 47.411 1.00 20.06 307 LYS A N 1
ATOM 2446 C CA . LYS A 1 307 ? 14.511 -1.291 46.087 1.00 21.21 307 LYS A CA 1
ATOM 2447 C C . LYS A 1 307 ? 13.054 -1.731 46.187 1.00 20.86 307 LYS A C 1
ATOM 2448 O O . LYS A 1 307 ? 12.211 -1.242 45.446 1.00 22.52 307 LYS A O 1
ATOM 2454 N N . LEU A 1 308 ? 12.761 -2.651 47.104 1.00 19.32 308 LEU A N 1
ATOM 2455 C CA . LEU A 1 308 ? 11.397 -3.142 47.285 1.00 19.37 308 LEU A CA 1
ATOM 2456 C C . LEU A 1 308 ? 10.431 -1.993 47.578 1.00 21.28 308 LEU A C 1
ATOM 2457 O O . LEU A 1 308 ? 9.301 -1.983 47.097 1.00 21.31 308 LEU A O 1
ATOM 2462 N N . PHE A 1 309 ? 10.878 -1.022 48.363 1.00 23.56 309 PHE A N 1
ATOM 2463 C CA . PHE A 1 309 ? 10.038 0.118 48.698 1.00 26.65 309 PHE A CA 1
ATOM 2464 C C . PHE A 1 309 ? 10.510 1.393 48.011 1.00 29.26 309 PHE A C 1
ATOM 2465 O O . PHE A 1 309 ? 10.625 2.455 48.630 1.00 29.35 309 PHE A O 1
ATOM 2473 N N . ALA A 1 310 ? 10.777 1.277 46.714 1.00 32.57 310 ALA A N 1
ATOM 2474 C CA . ALA A 1 310 ? 11.231 2.413 45.929 1.00 36.51 310 ALA A CA 1
ATOM 2475 C C . ALA A 1 310 ? 10.049 3.318 45.643 1.00 39.77 310 ALA A C 1
ATOM 2476 O O . ALA A 1 310 ? 8.933 2.845 45.421 1.00 39.55 310 ALA A O 1
ATOM 2478 N N . PRO A 1 311 ? 10.275 4.637 45.665 1.00 43.33 311 PRO A N 1
ATOM 2479 C CA . PRO A 1 311 ? 9.202 5.600 45.395 1.00 46.75 311 PRO A CA 1
ATOM 2480 C C . PRO A 1 311 ? 8.843 5.602 43.905 1.00 49.40 311 PRO A C 1
ATOM 2481 O O . PRO A 1 311 ? 7.691 5.366 43.526 1.00 50.62 311 PRO A O 1
ATOM 2485 N N . GLY A 1 312 ? 9.848 5.861 43.070 1.00 50.98 312 GLY A N 1
ATOM 2486 C CA . GLY A 1 312 ? 9.645 5.896 41.634 1.00 52.29 312 GLY A CA 1
ATOM 2487 C C . GLY A 1 312 ? 10.497 6.957 40.957 1.00 53.79 312 GLY A C 1
ATOM 2488 O O . GLY A 1 312 ? 10.360 8.155 41.226 1.00 54.18 312 GLY A O 1
#

Solvent-accessible surface area: 14323 Å² total

Organism: Bacillus subtilis (strain 168) (NCBI:txid224308)

CATH classification: 3.20.20.100

Foldseek 3Di:
DWDQQFPFRHTWDQAAAELLLQLQCVVDPPADNVQSLQQLLLCLVVRGQYEEECNSNNLRSLQSQLVSCVVDDVVSHAAEYEDFFDDDPVGTAGDLALVVLLVRLVVSCVSSVHQAHAEYESAEDHDDDQLCNSLVSVVVCVVVRYVAYAYEPAFLVSVCRVCVVDRHQEYEYADELQDHCCVVRPQVPCVVSRRAYEHDCHCVVVLLFLPDALPDDDDPPPCNCVPVCNDDVSSNVSNVLSCVCVVVCVVQVAGRVLVRVLLVCPPPRHRHYHDYDSGNVVSVNSSCSSVDDDDVVSSVCSCVSSDPD

B-factor: mean 26.63, std 11.48, range [5.15, 74.22]

Nearest PDB structures (foldseek):
  1pz0-assembly1_A  TM=1.003E+00  e=6.530E-62  Bacillus subtilis
  1pz1-assembly2_B  TM=9.008E-01  e=4.458E-27  Bacillus subtilis
  3n2t-assembly1_A  TM=9.248E-01  e=5.416E-25  Gluconobacter oxydans
  6ow0-assembly1_A  TM=8.611E-01  e=6.650E-22  Streptomyces argillaceus
  6ow0-assembly2_B  TM=8.713E-01  e=3.994E-21  Streptomyces argillaceus

InterPro domains:
  IPR018170 Aldo/keto reductase, conserved site [PS00062] (140-157)
  IPR020471 Aldo-keto reductase [PR00069] (44-68)
  IPR020471 Aldo-keto reductase [PR00069] (109-127)
  IPR020471 Aldo-keto reductase [PR00069] (140-157)
  IPR023210 NADP-dependent oxidoreductase domain [PF00248] (15-308)
  IPR036812 NAD(P)-dependent oxidoreductase domain superfamily [G3DSA:3.20.20.100] (1-309)
  IPR036812 NAD(P)-dependent oxidoreductase domain superfamily [SSF51430] (1-309)
  IPR050523 Aldo/Keto Reductase Detoxification and Biosynthesis [PTHR43364] (1-309)

Radius of gyration: 19.14 Å; Cα contacts (8 Å, |Δi|>4): 591; chains: 1; bounding box: 43×50×50 Å